Protein AF-A0A437MUD3-F1 (afdb_monomer_lite)

Organism: NCBI:txid1932778

Foldseek 3Di:
DVPVVVVVVVVVVVVVVVVVVPDPPPPPDDDPDDPDPPPPVPPPFQEAEDPLAFLVVQQQWFWWQDPPPRDTWIWGADPVQQKIWIADPPPGDIDMDHNPDDPPADDQADDQDDVNTGGLQWDDDPPGIDGDGDPVRLVSLLSQLSGPHYDHPPPPDDGSSNVYDVLSVDNVCSVVVNVSSVVSVVD

Secondary structure (DSSP, 8-state):
-HHHHHHHHHHHHHHHHHHGGG---------TT--S----------EEE-----GGGG-SEEEEE-TTTSSEEEEEEETTTTEEEEE-TTT--EEEEE---------SS--S-GGGPEESSEEEETTEEEE-SSHHHHHHHHHHHH-SEEE-SS--S--TTTTS-HHHH-GGGHHHHHHHHHHHHT-

Structure (mmCIF, N/CA/C/O backbone):
data_AF-A0A437MUD3-F1
#
_entry.id   AF-A0A437MUD3-F1
#
loop_
_atom_site.group_PDB
_atom_site.id
_atom_site.type_symbol
_atom_site.label_atom_id
_atom_site.label_alt_id
_atom_site.label_comp_id
_atom_site.label_asym_id
_atom_site.label_entity_id
_atom_site.label_seq_id
_atom_site.pdbx_PDB_ins_code
_atom_site.Cartn_x
_atom_site.Cartn_y
_atom_site.Cartn_z
_atom_site.occupancy
_atom_site.B_iso_or_equiv
_atom_site.auth_seq_id
_atom_site.auth_comp_id
_atom_site.auth_asym_id
_atom_site.auth_atom_id
_atom_site.pdbx_PDB_model_num
ATOM 1 N N . MET A 1 1 ? 0.332 -47.468 23.611 1.00 52.81 1 MET A N 1
ATOM 2 C CA . MET A 1 1 ? -0.940 -47.174 24.325 1.00 52.81 1 MET A CA 1
ATOM 3 C C . MET A 1 1 ? -0.956 -45.852 25.105 1.00 52.81 1 MET A C 1
ATOM 5 O O . MET A 1 1 ? -2.034 -45.296 25.247 1.00 52.81 1 MET A O 1
ATOM 9 N N . LYS A 1 2 ? 0.179 -45.312 25.580 1.00 48.28 2 LYS A N 1
ATOM 10 C CA . LYS A 1 2 ? 0.214 -44.080 26.404 1.00 48.28 2 LYS A CA 1
ATOM 11 C C . LYS A 1 2 ? 0.024 -42.760 25.627 1.00 48.28 2 LYS A C 1
ATOM 13 O O . LYS A 1 2 ? -0.403 -41.769 26.202 1.00 48.28 2 LYS A O 1
ATOM 18 N N . GLU A 1 3 ? 0.272 -42.753 24.320 1.00 49.50 3 GLU A N 1
ATOM 19 C CA . GLU A 1 3 ? 0.269 -41.532 23.495 1.00 49.50 3 GLU A CA 1
ATOM 20 C C . GLU A 1 3 ? -1.141 -41.037 23.117 1.00 49.50 3 GLU A C 1
ATOM 22 O O . GLU A 1 3 ? -1.401 -39.836 23.086 1.00 49.50 3 GLU A O 1
ATOM 27 N N . LYS A 1 4 ? -2.104 -41.955 22.941 1.00 52.72 4 LYS A N 1
ATOM 28 C CA . LYS A 1 4 ? -3.502 -41.603 22.625 1.00 52.72 4 LYS A CA 1
ATOM 29 C C . LYS A 1 4 ? -4.221 -40.908 23.794 1.00 52.72 4 LYS A C 1
ATOM 31 O O . LYS A 1 4 ? -5.065 -40.051 23.557 1.00 52.72 4 LYS A O 1
ATOM 36 N N . ALA A 1 5 ? -3.845 -41.214 25.039 1.00 56.81 5 ALA A N 1
ATOM 37 C CA . ALA A 1 5 ? -4.427 -40.595 26.233 1.00 56.81 5 ALA A CA 1
ATOM 38 C C . ALA A 1 5 ? -3.980 -39.129 26.426 1.00 56.81 5 ALA A C 1
ATOM 40 O O . ALA A 1 5 ? -4.774 -38.296 26.859 1.00 56.81 5 ALA A O 1
ATOM 41 N N . SER A 1 6 ? -2.739 -38.795 26.045 1.00 55.16 6 SER A N 1
ATOM 42 C CA . SER A 1 6 ? -2.190 -37.432 26.156 1.00 55.16 6 SER A CA 1
ATOM 43 C C . SER A 1 6 ? -2.873 -36.449 25.195 1.00 55.16 6 SER A C 1
ATOM 45 O O . SER A 1 6 ? -3.305 -35.368 25.600 1.00 55.16 6 SER A O 1
ATOM 47 N N . ASN A 1 7 ? -3.083 -36.864 23.940 1.00 59.00 7 ASN A N 1
ATOM 48 C CA . ASN A 1 7 ? -3.762 -36.036 22.938 1.00 59.00 7 ASN A CA 1
ATOM 49 C C . ASN A 1 7 ? -5.245 -35.804 23.262 1.00 59.00 7 ASN A C 1
ATOM 51 O O . ASN A 1 7 ? -5.780 -34.731 22.983 1.00 59.00 7 ASN A O 1
ATOM 55 N N . GLN A 1 8 ? -5.913 -36.772 23.894 1.00 65.06 8 GLN A N 1
ATOM 56 C CA . GLN A 1 8 ? -7.313 -36.622 24.295 1.00 65.06 8 GLN A CA 1
ATOM 57 C C . GLN A 1 8 ? -7.468 -35.648 25.475 1.00 65.06 8 GLN A C 1
ATOM 59 O O . GLN A 1 8 ? -8.381 -34.822 25.466 1.00 65.06 8 GLN A O 1
ATOM 64 N N . ALA A 1 9 ? -6.522 -35.653 26.420 1.00 60.41 9 ALA A N 1
ATOM 65 C CA . ALA A 1 9 ? -6.471 -34.683 27.514 1.00 60.41 9 ALA A CA 1
ATOM 66 C C . ALA A 1 9 ? -6.137 -33.255 27.031 1.00 60.41 9 ALA A C 1
ATOM 68 O O . ALA A 1 9 ? -6.692 -32.281 27.545 1.00 60.41 9 ALA A O 1
ATOM 69 N N . GLN A 1 10 ? -5.272 -33.106 26.019 1.00 58.94 10 GLN A N 1
ATOM 70 C CA . GLN A 1 10 ? -4.986 -31.805 25.396 1.00 58.94 10 GLN A CA 1
ATOM 71 C C . GLN A 1 10 ? -6.180 -31.271 24.592 1.00 58.94 10 GLN A C 1
ATOM 73 O O . GLN A 1 10 ? -6.508 -30.089 24.708 1.00 58.94 10 GLN A O 1
ATOM 78 N N . LYS A 1 11 ? -6.887 -32.135 23.851 1.00 66.00 11 LYS A N 1
ATOM 79 C CA . LYS A 1 11 ? -8.097 -31.753 23.107 1.00 66.00 11 LYS A CA 1
ATOM 80 C C . LYS A 1 11 ? -9.232 -31.310 24.038 1.00 66.00 11 LYS A C 1
ATOM 82 O O . LYS A 1 11 ? -9.839 -30.272 23.797 1.00 66.00 11 LYS A O 1
ATOM 87 N N . GLN A 1 12 ? -9.450 -32.025 25.145 1.00 64.94 12 GLN A N 1
ATOM 88 C CA . GLN A 1 12 ? -10.446 -31.649 26.158 1.00 64.94 12 GLN A CA 1
ATOM 89 C C . GLN A 1 12 ? -10.104 -30.323 26.860 1.00 64.94 12 GLN A C 1
ATOM 91 O O . GLN A 1 12 ? -11.002 -29.538 27.162 1.00 64.94 12 GLN A O 1
ATOM 96 N N . ARG A 1 13 ? -8.813 -30.020 27.066 1.00 57.16 13 ARG A N 1
ATOM 97 C CA . ARG A 1 13 ? -8.360 -28.720 27.597 1.00 57.16 13 ARG A CA 1
ATOM 98 C C . ARG A 1 13 ? -8.570 -27.562 26.614 1.00 57.16 13 ARG A C 1
ATOM 100 O O . ARG A 1 13 ? -8.968 -26.481 27.042 1.00 57.16 13 ARG A O 1
ATOM 107 N N . LEU A 1 14 ? -8.356 -27.786 25.316 1.00 55.12 14 LEU A N 1
ATOM 108 C CA . LEU A 1 14 ? -8.625 -26.799 24.260 1.00 55.12 14 LEU A CA 1
ATOM 109 C C . LEU A 1 14 ? -10.130 -26.541 24.068 1.00 55.12 14 LEU A C 1
ATOM 111 O O . LEU A 1 14 ? -10.539 -25.387 23.952 1.00 55.12 14 LEU A O 1
ATOM 115 N N . GLU A 1 15 ? -10.968 -27.580 24.117 1.00 58.00 15 GLU A N 1
ATOM 116 C CA . GLU A 1 15 ? -12.433 -27.437 24.043 1.00 58.00 15 GLU A CA 1
ATOM 117 C C . GLU A 1 15 ? -13.021 -26.742 25.284 1.00 58.00 15 GLU A C 1
ATOM 119 O O . GLU A 1 15 ? -13.948 -25.937 25.160 1.00 58.00 15 GLU A O 1
ATOM 124 N N . ALA A 1 16 ? -12.460 -26.981 26.475 1.00 54.84 16 ALA A N 1
ATOM 125 C CA . ALA A 1 16 ? -12.848 -26.267 27.692 1.00 54.84 16 ALA A CA 1
ATOM 126 C C . ALA A 1 16 ? -12.454 -24.778 27.650 1.00 54.84 16 ALA A C 1
ATOM 128 O O . ALA A 1 16 ? -13.234 -23.934 28.085 1.00 54.84 16 ALA A O 1
ATOM 129 N N . ALA A 1 17 ? -11.295 -24.436 27.073 1.00 47.34 17 ALA A N 1
ATOM 130 C CA . ALA A 1 17 ? -10.876 -23.045 26.882 1.00 47.34 17 ALA A CA 1
ATOM 131 C C . ALA A 1 17 ? -11.764 -22.295 25.870 1.00 47.34 17 ALA A C 1
ATOM 133 O O . ALA A 1 17 ? -12.030 -21.106 26.047 1.00 47.34 17 ALA A O 1
ATOM 134 N N . PHE A 1 18 ? -12.277 -22.988 24.848 1.00 43.69 18 PHE A N 1
ATOM 135 C CA . PHE A 1 18 ? -13.187 -22.395 23.864 1.00 43.69 18 PHE A CA 1
ATOM 136 C C . PHE A 1 18 ? -14.584 -22.118 24.451 1.00 43.69 18 PHE A C 1
ATOM 138 O O . PHE A 1 18 ? -15.171 -21.079 24.169 1.00 43.69 18 PHE A O 1
ATOM 145 N N . LYS A 1 19 ? -15.080 -22.973 25.360 1.00 47.12 19 LYS A N 1
ATOM 146 C CA . LYS A 1 19 ? -16.374 -22.771 26.048 1.00 47.12 19 LYS A CA 1
ATOM 147 C C . LYS A 1 19 ? -16.410 -21.580 27.013 1.00 47.12 19 LYS A C 1
ATOM 149 O O . LYS A 1 19 ? -17.492 -21.098 27.329 1.00 47.12 19 LYS A O 1
ATOM 154 N N . VAL A 1 20 ? -15.261 -21.076 27.464 1.00 43.88 20 VAL A N 1
ATOM 155 C CA . VAL A 1 20 ? -15.199 -19.872 28.317 1.00 43.88 20 VAL A CA 1
ATOM 156 C C . VAL A 1 20 ? -15.366 -18.581 27.494 1.00 43.88 20 VAL A C 1
ATOM 158 O O . VAL A 1 20 ? -15.727 -17.545 28.048 1.00 43.88 20 VAL A O 1
ATOM 161 N N . LEU A 1 21 ? -15.174 -18.628 26.169 1.00 42.22 21 LEU A N 1
ATOM 162 C CA . LEU A 1 21 ? -15.250 -17.451 25.293 1.00 42.22 21 LEU A CA 1
ATOM 163 C C . LEU A 1 21 ? -16.670 -17.082 24.832 1.00 42.22 21 LEU A C 1
ATOM 165 O O . LEU A 1 21 ? -16.845 -15.990 24.290 1.00 42.22 21 LEU A O 1
ATOM 169 N N . ASP A 1 22 ? -17.666 -17.925 25.113 1.00 40.53 22 ASP A N 1
ATOM 170 C CA . ASP A 1 22 ? -19.067 -17.724 24.719 1.00 40.53 22 ASP A CA 1
ATOM 171 C C . ASP A 1 22 ? -20.009 -17.639 25.931 1.00 40.53 22 ASP A C 1
ATOM 173 O O . ASP A 1 22 ? -21.148 -18.100 25.880 1.00 40.53 22 ASP A O 1
ATOM 177 N N . ASN A 1 23 ? -19.550 -17.055 27.043 1.00 37.53 23 ASN A N 1
ATOM 178 C CA . ASN A 1 23 ? -20.401 -16.832 28.211 1.00 37.53 23 ASN A CA 1
ATOM 179 C C . ASN A 1 23 ? -20.895 -15.372 28.235 1.00 37.53 23 ASN A C 1
ATOM 181 O O . ASN A 1 23 ? -20.132 -14.471 28.602 1.00 37.53 23 ASN A O 1
ATOM 185 N N . PRO A 1 24 ? -22.141 -15.084 27.817 1.00 38.34 24 PRO A N 1
ATOM 186 C CA . PRO A 1 24 ? -22.681 -13.741 27.901 1.00 38.34 24 PRO A CA 1
ATOM 187 C C . PRO A 1 24 ? -22.979 -13.429 29.369 1.00 38.34 24 PRO A C 1
ATOM 189 O O . PRO A 1 24 ? -23.929 -13.946 29.954 1.00 38.34 24 PRO A O 1
ATOM 192 N N . ILE A 1 25 ? -22.169 -12.559 29.977 1.00 37.09 25 ILE A N 1
ATOM 193 C CA . ILE A 1 25 ? -22.477 -11.963 31.281 1.00 37.09 25 ILE A CA 1
ATOM 194 C C . ILE A 1 25 ? -23.638 -10.983 31.063 1.00 37.09 25 ILE A C 1
ATOM 196 O O . ILE A 1 25 ? -23.453 -9.773 30.935 1.00 37.09 25 ILE A O 1
ATOM 200 N N . PHE A 1 26 ? -24.857 -11.513 30.980 1.00 39.03 26 PHE A N 1
ATOM 201 C CA . PHE A 1 26 ? -26.074 -10.735 31.155 1.00 39.03 26 PHE A CA 1
ATOM 202 C C . PHE A 1 26 ? -26.201 -10.405 32.641 1.00 39.03 26 PHE A C 1
ATOM 204 O O . PHE A 1 26 ? -26.774 -11.157 33.421 1.00 39.03 26 PHE A O 1
ATOM 211 N N . SER A 1 27 ? -25.658 -9.259 33.044 1.00 38.41 27 SER A N 1
ATOM 212 C CA . SER A 1 27 ? -26.123 -8.583 34.252 1.00 38.41 27 SER A CA 1
ATOM 213 C C . SER A 1 27 ? -27.208 -7.603 33.829 1.00 38.41 27 SER A C 1
ATOM 215 O O . SER A 1 27 ? -26.938 -6.464 33.445 1.00 38.41 27 SER A O 1
ATOM 217 N N . THR A 1 28 ? -28.457 -8.063 33.835 1.00 40.97 28 THR A N 1
ATOM 218 C CA . THR A 1 28 ? -29.623 -7.194 33.682 1.00 40.97 28 THR A CA 1
ATOM 219 C C . THR A 1 28 ? -29.817 -6.407 34.975 1.00 40.97 28 THR A C 1
ATOM 221 O O . THR A 1 28 ? -30.602 -6.795 35.839 1.00 40.97 28 THR A O 1
ATOM 224 N N . LYS A 1 29 ? -29.102 -5.291 35.138 1.00 43.44 29 LYS A N 1
ATOM 225 C CA . LYS A 1 29 ? -29.527 -4.251 36.081 1.00 43.44 29 LYS A CA 1
ATOM 226 C C . LYS A 1 29 ? -30.278 -3.180 35.305 1.00 43.44 29 LYS A C 1
ATOM 228 O O . LYS A 1 29 ? -29.683 -2.376 34.593 1.00 43.44 29 LYS A O 1
ATOM 233 N N . ALA A 1 30 ? -31.601 -3.207 35.434 1.00 38.94 30 ALA A N 1
ATOM 234 C CA . ALA A 1 30 ? -32.473 -2.134 34.991 1.00 38.94 30 ALA A CA 1
ATOM 235 C C . ALA A 1 30 ? -32.114 -0.856 35.767 1.00 38.94 30 ALA A C 1
ATOM 237 O O . ALA A 1 30 ? -32.284 -0.790 36.983 1.00 38.94 30 ALA A O 1
ATOM 238 N N . CYS A 1 31 ? -31.584 0.149 35.071 1.00 35.81 31 CYS A N 1
ATOM 239 C CA . CYS A 1 31 ? -31.458 1.498 35.609 1.00 35.81 31 CYS A CA 1
ATOM 240 C C . CYS A 1 31 ? -32.825 2.179 35.479 1.00 35.81 31 CYS A C 1
ATOM 242 O O . CYS A 1 31 ? -33.331 2.360 34.372 1.00 35.81 31 CYS A O 1
ATOM 244 N N . SER A 1 32 ? -33.432 2.534 36.607 1.00 46.97 32 SER A N 1
ATOM 245 C CA . SER A 1 32 ? -34.809 3.027 36.720 1.00 46.97 32 SER A CA 1
ATOM 246 C C . SER A 1 32 ? -35.038 4.461 36.214 1.00 46.97 32 SER A C 1
ATOM 248 O O . SER A 1 32 ? -36.115 5.000 36.442 1.00 46.97 32 SER A O 1
ATOM 250 N N . TYR A 1 33 ? -34.076 5.094 35.525 1.00 45.16 33 TYR A N 1
ATOM 251 C CA . TYR A 1 33 ? -34.125 6.548 35.295 1.00 45.16 33 TYR A CA 1
ATOM 252 C C . TYR A 1 33 ? -33.704 7.087 33.917 1.00 45.16 33 TYR A C 1
ATOM 254 O O . TYR A 1 33 ? -33.543 8.297 33.777 1.00 45.16 33 TYR A O 1
ATOM 262 N N . CYS A 1 34 ? -33.571 6.275 32.861 1.00 35.78 34 CYS A N 1
ATOM 263 C CA . CYS A 1 34 ? -33.263 6.832 31.534 1.00 35.78 34 CYS A CA 1
ATOM 264 C C . CYS A 1 34 ? -34.116 6.215 30.421 1.00 35.78 34 CYS A C 1
ATOM 266 O O . CYS A 1 34 ? -33.860 5.119 29.936 1.00 35.78 34 CYS A O 1
ATOM 268 N N . ARG A 1 35 ? -35.151 6.954 30.010 1.00 44.50 35 ARG A N 1
ATOM 269 C CA . ARG A 1 35 ? -36.126 6.595 28.969 1.00 44.50 35 ARG A CA 1
ATOM 270 C C . ARG A 1 35 ? -35.639 6.910 27.545 1.00 44.50 35 ARG A C 1
ATOM 272 O O . ARG A 1 35 ? -36.454 7.138 26.658 1.00 44.50 35 ARG A O 1
ATOM 279 N N . LEU A 1 36 ? -34.327 6.912 27.309 1.00 40.94 36 LEU A N 1
ATOM 280 C CA . LEU A 1 36 ? -33.768 6.883 25.960 1.00 40.94 36 LEU A CA 1
ATOM 281 C C . LEU A 1 36 ? -33.101 5.533 25.743 1.00 40.94 36 LEU A C 1
ATOM 283 O O . LEU A 1 36 ? -32.099 5.205 26.374 1.00 40.94 36 LEU A O 1
ATOM 287 N N . PHE A 1 37 ? -33.677 4.763 24.825 1.00 38.56 37 PHE A N 1
ATOM 288 C CA . PHE A 1 37 ? -33.057 3.593 24.227 1.00 38.56 37 PHE A CA 1
ATOM 289 C C . PHE A 1 37 ? -31.714 3.990 23.603 1.00 38.56 37 PHE A C 1
ATOM 291 O O . PHE A 1 37 ? -31.624 4.333 22.426 1.00 38.56 37 PHE A O 1
ATOM 298 N N . CYS A 1 38 ? -30.644 3.929 24.388 1.00 33.62 38 CYS A N 1
ATOM 299 C CA . CYS A 1 38 ? -29.294 3.899 23.859 1.00 33.62 38 CYS A CA 1
ATOM 300 C C . CYS A 1 38 ? -29.036 2.468 23.380 1.00 33.62 38 CYS A C 1
ATOM 302 O O . CYS A 1 38 ? -28.316 1.702 24.014 1.00 33.62 38 CYS A O 1
ATOM 304 N N . PHE A 1 39 ? -29.638 2.089 22.249 1.00 40.72 39 PHE A N 1
ATOM 305 C CA . PHE A 1 39 ? -29.137 0.970 21.454 1.00 40.72 39 PHE A CA 1
ATOM 306 C C . PHE A 1 39 ? -27.842 1.420 20.770 1.00 40.72 39 PHE A C 1
ATOM 308 O O . PHE A 1 39 ? -27.741 1.494 19.549 1.00 40.72 39 PHE A O 1
ATOM 315 N N . THR A 1 40 ? -26.812 1.730 21.558 1.00 45.31 40 THR A N 1
ATOM 316 C CA . THR A 1 40 ? -25.462 1.539 21.052 1.00 45.31 40 THR A CA 1
ATOM 317 C C . THR A 1 40 ? -25.261 0.036 21.049 1.00 45.31 40 THR A C 1
ATOM 319 O O . THR A 1 40 ? -24.927 -0.579 22.057 1.00 45.31 40 THR A O 1
ATOM 322 N N . THR A 1 41 ? -25.535 -0.587 19.903 1.00 47.19 41 THR A N 1
ATOM 323 C CA . THR A 1 41 ? -24.986 -1.901 19.586 1.00 47.19 41 THR A CA 1
ATOM 324 C C . THR A 1 41 ? -23.499 -1.831 19.901 1.00 47.19 41 THR A C 1
ATOM 326 O O . THR A 1 41 ? -22.736 -1.225 19.145 1.00 47.19 41 THR A O 1
ATOM 329 N N . MET A 1 42 ? -23.079 -2.399 21.034 1.00 46.50 42 MET A N 1
ATOM 330 C CA . MET A 1 42 ? -21.674 -2.653 21.317 1.00 46.50 42 MET A CA 1
ATOM 331 C C . MET A 1 42 ? -21.244 -3.769 20.370 1.00 46.50 42 MET A C 1
ATOM 333 O O . MET A 1 42 ? -21.101 -4.929 20.749 1.00 46.50 42 MET A O 1
ATOM 337 N N . SER A 1 43 ? -21.103 -3.413 19.091 1.00 53.84 43 SER A N 1
ATOM 338 C CA . SER A 1 43 ? -20.432 -4.220 18.089 1.00 53.84 43 SER A CA 1
ATOM 339 C C . SER A 1 43 ? -19.127 -4.672 18.719 1.00 53.84 43 SER A C 1
ATOM 341 O O . SER A 1 43 ? -18.332 -3.815 19.115 1.00 53.84 43 SER A O 1
ATOM 343 N N . ARG A 1 44 ? -18.941 -5.990 18.856 1.00 59.44 44 ARG A N 1
ATOM 344 C CA . ARG A 1 44 ? -17.724 -6.620 19.376 1.00 59.44 44 ARG A CA 1
ATOM 345 C C . ARG A 1 44 ? -16.522 -5.850 18.835 1.00 59.44 44 ARG A C 1
ATOM 347 O O . ARG A 1 44 ? -16.253 -5.917 17.635 1.00 59.44 44 ARG A O 1
ATOM 354 N N . LEU A 1 45 ? -15.885 -5.036 19.686 1.00 64.12 45 LEU A N 1
ATOM 355 C CA . LEU A 1 45 ? -14.831 -4.129 19.242 1.00 64.12 45 LEU A CA 1
ATOM 356 C C . LEU A 1 45 ? -13.752 -4.999 18.613 1.00 64.12 45 LEU A C 1
ATOM 358 O O . LEU A 1 45 ? -13.152 -5.839 19.284 1.00 64.12 45 LEU A O 1
ATOM 362 N N . LYS A 1 46 ? -13.556 -4.846 17.301 1.00 80.88 46 LYS A N 1
ATOM 363 C CA . LYS A 1 46 ? -12.502 -5.571 16.602 1.00 80.88 46 LYS A CA 1
ATOM 364 C C . LYS A 1 46 ? -11.185 -5.130 17.231 1.00 80.88 46 LYS A C 1
ATOM 366 O O . LYS A 1 46 ? -10.911 -3.928 17.302 1.00 80.88 46 LYS A O 1
ATOM 371 N N . ARG A 1 47 ? -10.432 -6.096 17.753 1.00 85.94 47 ARG A N 1
ATOM 372 C CA . ARG A 1 47 ? -9.103 -5.874 18.321 1.00 85.94 47 ARG A CA 1
ATOM 373 C C . ARG A 1 47 ? -8.080 -5.923 17.196 1.00 85.94 47 ARG A C 1
ATOM 375 O O . ARG A 1 47 ? -8.172 -6.778 16.317 1.00 85.94 47 ARG A O 1
ATOM 382 N N . PHE A 1 48 ? -7.134 -4.999 17.228 1.00 89.00 48 PHE A N 1
ATOM 383 C CA . PHE A 1 48 ? -5.968 -4.998 16.358 1.00 89.00 48 PHE A CA 1
ATOM 384 C C . PHE A 1 48 ? -4.724 -5.144 17.221 1.00 89.00 48 PHE A C 1
ATOM 386 O O . PHE A 1 48 ? -4.528 -4.351 18.140 1.00 89.00 48 PHE A O 1
ATOM 393 N N . ILE A 1 49 ? -3.913 -6.147 16.904 1.00 86.75 49 ILE A N 1
ATOM 394 C CA . ILE A 1 49 ? -2.604 -6.365 17.510 1.00 86.75 49 ILE A CA 1
ATOM 395 C C . ILE A 1 49 ? -1.579 -5.844 16.510 1.00 86.75 49 ILE A C 1
ATOM 397 O O . ILE A 1 49 ? -1.593 -6.260 15.351 1.00 86.75 49 ILE A O 1
ATOM 401 N N . ASP A 1 50 ? -0.731 -4.915 16.941 1.00 86.38 50 ASP A N 1
ATOM 402 C CA . ASP A 1 50 ? 0.335 -4.391 16.097 1.00 86.38 50 ASP A CA 1
ATOM 403 C C . ASP A 1 50 ? 1.391 -5.475 15.847 1.00 86.38 50 ASP A C 1
ATOM 405 O O . ASP A 1 50 ? 2.025 -5.986 16.769 1.00 86.38 50 ASP A O 1
ATOM 409 N N . GLU A 1 51 ? 1.577 -5.816 14.573 1.00 86.62 51 GLU A N 1
ATOM 410 C CA . GLU A 1 51 ? 2.570 -6.788 14.108 1.00 86.62 51 GLU A CA 1
ATOM 411 C C . GLU A 1 51 ? 3.968 -6.155 13.964 1.00 86.62 51 GLU A C 1
ATOM 413 O O . GLU A 1 51 ? 4.875 -6.778 13.420 1.00 86.62 51 GLU A O 1
ATOM 418 N N . GLN A 1 52 ? 4.143 -4.901 14.403 1.00 85.62 52 GLN A N 1
ATOM 419 C CA . GLN A 1 52 ? 5.385 -4.123 14.314 1.00 85.62 52 GLN A CA 1
ATOM 420 C C . GLN A 1 52 ? 5.893 -3.905 12.884 1.00 85.62 52 GLN A C 1
ATOM 422 O O . GLN A 1 52 ? 7.069 -3.623 12.639 1.00 85.62 52 GLN A O 1
ATOM 427 N N . LYS A 1 53 ? 4.983 -3.985 11.912 1.00 88.00 53 LYS A N 1
ATOM 428 C CA . LYS A 1 53 ? 5.312 -3.790 10.503 1.00 88.00 53 LYS A CA 1
ATOM 429 C C . LYS A 1 53 ? 5.681 -2.335 10.227 1.00 88.00 53 LYS A C 1
ATOM 431 O O . LYS A 1 53 ? 5.009 -1.391 10.650 1.00 88.00 53 LYS A O 1
ATOM 436 N N . THR A 1 54 ? 6.742 -2.159 9.451 1.00 87.44 54 THR A N 1
ATOM 437 C CA . THR A 1 54 ? 7.149 -0.878 8.857 1.00 87.44 54 THR A CA 1
ATOM 438 C C . THR A 1 54 ? 6.674 -0.791 7.405 1.00 87.44 54 THR A C 1
ATOM 440 O O . THR A 1 54 ? 6.271 -1.794 6.819 1.00 87.44 54 THR A O 1
ATOM 443 N N . ILE A 1 55 ? 6.754 0.392 6.784 1.00 85.69 55 ILE A N 1
ATOM 444 C CA . ILE A 1 55 ? 6.396 0.553 5.362 1.00 85.69 55 ILE A CA 1
ATOM 445 C C . ILE A 1 55 ? 7.215 -0.369 4.444 1.00 85.69 55 ILE A C 1
ATOM 447 O O . ILE A 1 55 ? 6.693 -0.870 3.452 1.00 85.69 55 ILE A O 1
ATOM 451 N N . SER A 1 56 ? 8.468 -0.653 4.817 1.00 84.75 56 SER A N 1
ATOM 452 C CA . SER A 1 56 ? 9.380 -1.512 4.060 1.00 84.75 56 SER A CA 1
ATOM 453 C C . SER A 1 56 ? 8.857 -2.937 3.895 1.00 84.75 56 SER A C 1
ATOM 455 O O . SER A 1 56 ? 9.109 -3.545 2.863 1.00 84.75 56 SER A O 1
ATOM 457 N N . HIS A 1 57 ? 8.063 -3.445 4.845 1.00 88.31 57 HIS A N 1
ATOM 458 C CA . HIS A 1 57 ? 7.469 -4.786 4.758 1.00 88.31 57 HIS A CA 1
ATOM 459 C C . HIS A 1 57 ? 6.485 -4.929 3.591 1.00 88.31 57 HIS A C 1
ATOM 461 O O . HIS A 1 57 ? 6.184 -6.039 3.169 1.00 88.31 57 HIS A O 1
ATOM 467 N N . PHE A 1 58 ? 5.981 -3.811 3.067 1.00 89.31 58 PHE A N 1
ATOM 468 C CA . PHE A 1 58 ? 5.048 -3.782 1.948 1.00 89.31 58 PHE A CA 1
ATOM 469 C C . PHE A 1 58 ? 5.699 -3.281 0.653 1.00 89.31 58 PHE A C 1
ATOM 471 O O . PHE A 1 58 ? 4.991 -3.062 -0.325 1.00 89.31 58 PHE A O 1
ATOM 478 N N . ARG A 1 59 ? 7.022 -3.050 0.634 1.00 86.62 59 ARG A N 1
ATOM 479 C CA . ARG A 1 59 ? 7.698 -2.400 -0.502 1.00 86.62 59 ARG A CA 1
ATOM 480 C C . ARG A 1 59 ? 7.954 -3.331 -1.684 1.00 86.62 59 ARG A C 1
ATOM 482 O O . ARG A 1 59 ? 8.132 -2.835 -2.785 1.00 86.62 59 ARG A O 1
ATOM 489 N N . ASN A 1 60 ? 7.991 -4.644 -1.456 1.00 84.88 60 ASN A N 1
ATOM 490 C CA . ASN A 1 60 ? 8.459 -5.625 -2.444 1.00 84.88 60 ASN A CA 1
ATOM 491 C C . ASN A 1 60 ? 7.644 -5.594 -3.740 1.00 84.88 60 ASN A C 1
ATOM 493 O O . ASN A 1 60 ? 8.190 -5.770 -4.827 1.00 84.88 60 ASN A O 1
ATOM 497 N N . GLU A 1 61 ? 6.345 -5.329 -3.612 1.00 90.94 61 GLU A N 1
ATOM 498 C CA . GLU A 1 61 ? 5.438 -5.158 -4.734 1.00 90.94 61 GLU A CA 1
ATOM 499 C C . GLU A 1 61 ? 4.637 -3.868 -4.564 1.00 90.94 61 GLU A C 1
ATOM 501 O O . GLU A 1 61 ? 3.970 -3.678 -3.545 1.00 90.94 61 GLU A O 1
ATOM 506 N N . ILE A 1 62 ? 4.686 -2.988 -5.566 1.00 93.06 62 ILE A N 1
ATOM 507 C CA . ILE A 1 62 ? 3.963 -1.712 -5.555 1.00 93.06 62 ILE A CA 1
ATOM 508 C C . ILE A 1 62 ? 3.081 -1.606 -6.789 1.00 93.06 62 ILE A C 1
ATOM 510 O O . ILE A 1 62 ? 3.540 -1.757 -7.920 1.00 93.06 62 ILE A O 1
ATOM 514 N N . TRP A 1 63 ? 1.804 -1.310 -6.573 1.00 94.88 63 TRP A N 1
ATOM 515 C CA . TRP A 1 63 ? 0.821 -1.129 -7.631 1.00 94.88 63 TRP A CA 1
ATOM 516 C C . TRP A 1 63 ? 0.729 0.342 -8.018 1.00 94.88 63 TRP A C 1
ATOM 518 O O . TRP A 1 63 ? 0.422 1.216 -7.199 1.00 94.88 63 TRP A O 1
ATOM 528 N N . VAL A 1 64 ? 0.943 0.615 -9.298 1.00 94.50 64 VAL A N 1
ATOM 529 C CA . VAL A 1 64 ? 0.949 1.964 -9.865 1.00 94.50 64 VAL A CA 1
ATOM 530 C C . VAL A 1 64 ? 0.039 2.054 -11.084 1.00 94.50 64 VAL A C 1
ATOM 532 O O . VAL A 1 64 ? -0.341 1.045 -11.676 1.00 94.50 64 VAL A O 1
ATOM 535 N N . LYS A 1 65 ? -0.332 3.275 -11.464 1.00 94.38 65 LYS A N 1
ATOM 536 C CA . LYS A 1 65 ? -0.961 3.556 -12.755 1.00 94.38 65 LYS A CA 1
ATOM 537 C C . LYS A 1 65 ? 0.122 3.662 -13.818 1.00 94.38 65 LYS A C 1
ATOM 539 O O . LYS A 1 65 ? 1.040 4.466 -13.670 1.00 94.38 65 LYS A O 1
ATOM 544 N N . CYS A 1 66 ? 0.001 2.873 -14.879 1.00 94.62 66 CYS A N 1
ATOM 545 C CA . CYS A 1 66 ? 0.901 2.942 -16.022 1.00 94.62 66 CYS A CA 1
ATOM 546 C C . CYS A 1 66 ? 0.806 4.316 -16.702 1.00 94.62 66 CYS A C 1
ATOM 548 O O . CYS A 1 66 ? -0.296 4.767 -17.014 1.00 94.62 66 CYS A O 1
ATOM 550 N N . ILE A 1 67 ? 1.948 4.944 -16.994 1.00 93.19 67 ILE A N 1
ATOM 551 C CA . ILE A 1 67 ? 1.995 6.226 -17.718 1.00 93.19 67 ILE A CA 1
ATOM 552 C C . ILE A 1 67 ? 1.504 6.120 -19.170 1.00 93.19 67 ILE A C 1
ATOM 554 O O . ILE A 1 67 ? 1.035 7.108 -19.719 1.00 93.19 67 ILE A O 1
ATOM 558 N N . HIS A 1 68 ? 1.578 4.933 -19.783 1.00 93.12 68 HIS A N 1
ATOM 559 C CA . HIS A 1 68 ? 1.219 4.737 -21.191 1.00 93.12 68 HIS A CA 1
ATOM 560 C C . HIS A 1 68 ? -0.264 4.428 -21.406 1.00 93.12 68 HIS A C 1
ATOM 562 O O . HIS A 1 68 ? -0.852 4.912 -22.363 1.00 93.12 68 HIS A O 1
ATOM 568 N N . CYS A 1 69 ? -0.871 3.605 -20.545 1.00 94.69 69 CYS A N 1
ATOM 569 C CA . CYS A 1 69 ? -2.253 3.147 -20.740 1.00 94.69 69 CYS A CA 1
ATOM 570 C C . CYS A 1 69 ? -3.191 3.438 -19.563 1.00 94.69 69 CYS A C 1
ATOM 572 O O . CYS A 1 69 ? -4.371 3.113 -19.631 1.00 94.69 69 CYS A O 1
ATOM 574 N N . GLY A 1 70 ? -2.687 3.984 -18.455 1.00 92.75 70 GLY A N 1
ATOM 575 C CA . GLY A 1 70 ? -3.481 4.264 -17.257 1.00 92.75 70 GLY A CA 1
ATOM 576 C C . GLY A 1 70 ? -3.905 3.034 -16.444 1.00 92.75 70 GLY A C 1
ATOM 577 O O . GLY A 1 70 ? -4.326 3.206 -15.301 1.00 92.75 70 GLY A O 1
ATOM 578 N N . ASN A 1 71 ? -3.761 1.815 -16.979 1.00 95.25 71 ASN A N 1
ATOM 579 C CA . ASN A 1 71 ? -4.082 0.563 -16.288 1.00 95.25 71 ASN A CA 1
ATOM 580 C C . ASN A 1 71 ? -3.080 0.231 -15.174 1.00 95.25 71 ASN A C 1
ATOM 582 O O . ASN A 1 71 ? -2.020 0.852 -15.042 1.00 95.25 71 ASN A O 1
ATOM 586 N N . LYS A 1 72 ? -3.420 -0.777 -14.364 1.00 95.38 72 LYS A N 1
ATOM 587 C CA . LYS A 1 72 ? -2.576 -1.247 -13.265 1.00 95.38 72 LYS A CA 1
ATOM 588 C C . LYS A 1 72 ? -1.254 -1.798 -13.805 1.00 95.38 72 LYS A C 1
ATOM 590 O O . LYS A 1 72 ? -1.230 -2.700 -14.639 1.00 95.38 72 LYS A O 1
ATOM 595 N N . ALA A 1 73 ? -0.157 -1.266 -13.291 1.00 95.56 73 ALA A N 1
ATOM 596 C CA . ALA A 1 73 ? 1.188 -1.784 -13.470 1.00 95.56 73 ALA A CA 1
ATOM 597 C C . ALA A 1 73 ? 1.784 -2.138 -12.107 1.00 95.56 73 ALA A C 1
ATOM 599 O O . ALA A 1 73 ? 1.359 -1.626 -11.067 1.00 95.56 73 ALA A O 1
ATOM 600 N N . ILE A 1 74 ? 2.760 -3.037 -12.123 1.00 95.50 74 ILE A N 1
ATOM 601 C CA . ILE A 1 74 ? 3.402 -3.556 -10.921 1.00 95.50 74 ILE A CA 1
ATOM 602 C C . ILE A 1 74 ? 4.878 -3.189 -10.971 1.00 95.50 74 ILE A C 1
ATOM 604 O O . ILE A 1 74 ? 5.540 -3.409 -11.984 1.00 95.50 74 ILE A O 1
ATOM 608 N N . ILE A 1 75 ? 5.383 -2.643 -9.872 1.00 93.94 75 ILE A N 1
ATOM 609 C CA . ILE A 1 75 ? 6.805 -2.416 -9.646 1.00 93.94 75 ILE A CA 1
ATOM 610 C C . ILE A 1 75 ? 7.299 -3.473 -8.669 1.00 93.94 75 ILE A C 1
ATOM 612 O O . ILE A 1 75 ? 6.719 -3.636 -7.593 1.00 93.94 75 ILE A O 1
ATOM 616 N N . ARG A 1 76 ? 8.370 -4.168 -9.047 1.00 93.88 76 ARG A N 1
ATOM 617 C CA . ARG A 1 76 ? 9.074 -5.132 -8.199 1.00 93.88 76 ARG A CA 1
ATOM 618 C C . ARG A 1 76 ? 10.480 -4.644 -7.913 1.00 93.88 76 ARG A C 1
ATOM 620 O O . ARG A 1 76 ? 11.123 -4.077 -8.795 1.00 93.88 76 ARG A O 1
ATOM 627 N N . PHE A 1 77 ? 10.934 -4.880 -6.691 1.00 90.06 77 PHE A N 1
ATOM 628 C CA . PHE A 1 77 ? 12.283 -4.550 -6.248 1.00 90.06 77 PHE A CA 1
ATOM 629 C C . PHE A 1 77 ? 13.131 -5.816 -6.234 1.00 90.06 77 PHE A C 1
ATOM 631 O O . PHE A 1 77 ? 12.659 -6.880 -5.835 1.00 90.06 77 PHE A O 1
ATOM 638 N N . ASN A 1 78 ? 14.367 -5.685 -6.691 1.00 89.56 78 ASN A N 1
ATOM 639 C CA . ASN A 1 78 ? 15.398 -6.698 -6.595 1.00 89.56 78 ASN A CA 1
ATOM 640 C C . ASN A 1 78 ? 16.481 -6.148 -5.662 1.00 89.56 78 ASN A C 1
ATOM 642 O O . ASN A 1 78 ? 17.238 -5.254 -6.044 1.00 89.56 78 ASN A O 1
ATOM 646 N N . ASP A 1 79 ? 16.510 -6.652 -4.429 1.00 84.56 79 ASP A N 1
ATOM 647 C CA . ASP A 1 79 ? 17.447 -6.185 -3.406 1.00 84.56 79 ASP A CA 1
ATOM 648 C C . ASP A 1 79 ? 18.894 -6.620 -3.704 1.00 84.56 79 ASP A C 1
ATOM 650 O O . ASP A 1 79 ? 19.819 -5.872 -3.383 1.00 84.56 79 ASP A O 1
ATOM 654 N N . ASP A 1 80 ? 19.096 -7.759 -4.383 1.00 87.06 80 ASP A N 1
ATOM 655 C CA . ASP A 1 80 ? 20.425 -8.291 -4.720 1.00 87.06 80 ASP A CA 1
ATOM 656 C C . ASP A 1 80 ? 21.154 -7.369 -5.702 1.00 87.06 80 ASP A C 1
ATOM 658 O O . ASP A 1 80 ? 22.290 -6.951 -5.473 1.00 87.06 80 ASP A O 1
ATOM 662 N N . ASN A 1 81 ? 20.460 -6.987 -6.776 1.00 87.75 81 ASN A N 1
ATOM 663 C CA . ASN A 1 81 ? 21.000 -6.096 -7.803 1.00 87.75 81 ASN A CA 1
ATOM 664 C C . ASN A 1 81 ? 20.744 -4.614 -7.498 1.00 87.75 81 ASN A C 1
ATOM 666 O O . ASN A 1 81 ? 21.170 -3.750 -8.262 1.00 87.75 81 ASN A O 1
ATOM 670 N N . LYS A 1 82 ? 20.032 -4.308 -6.402 1.00 88.62 82 LYS A N 1
ATOM 671 C CA . LYS A 1 82 ? 19.534 -2.963 -6.069 1.00 88.62 82 LYS A CA 1
ATOM 672 C C . LYS A 1 82 ? 18.833 -2.308 -7.261 1.00 88.62 82 LYS A C 1
ATOM 674 O O . LYS A 1 82 ? 19.040 -1.127 -7.534 1.00 88.62 82 LYS A O 1
ATOM 679 N N . THR A 1 83 ? 18.013 -3.069 -7.981 1.00 91.31 83 THR A N 1
ATOM 680 C CA . THR A 1 83 ? 17.213 -2.572 -9.107 1.00 91.31 83 THR A CA 1
ATOM 681 C C . THR A 1 83 ? 15.729 -2.621 -8.784 1.00 91.31 83 THR A C 1
ATOM 683 O O . THR A 1 83 ? 15.264 -3.297 -7.864 1.00 91.31 83 THR A O 1
ATOM 686 N N . ARG A 1 84 ? 14.949 -1.876 -9.557 1.00 91.69 84 ARG A N 1
ATOM 687 C CA . ARG A 1 84 ? 13.493 -1.936 -9.565 1.00 91.69 84 ARG A CA 1
ATOM 688 C C . ARG A 1 84 ? 13.020 -2.057 -11.002 1.00 91.69 84 ARG A C 1
ATOM 690 O O . ARG A 1 84 ? 13.542 -1.387 -11.890 1.00 91.69 84 ARG A O 1
ATOM 697 N N . ARG A 1 85 ? 12.006 -2.884 -11.228 1.00 94.06 85 ARG A N 1
ATOM 698 C CA . ARG A 1 85 ? 11.424 -3.118 -12.550 1.00 94.06 85 ARG A CA 1
ATOM 699 C C . ARG A 1 85 ? 9.936 -2.827 -12.520 1.00 94.06 85 ARG A C 1
ATOM 701 O O . ARG A 1 85 ? 9.222 -3.377 -11.683 1.00 94.06 85 ARG A O 1
ATOM 708 N N . ILE A 1 86 ? 9.468 -1.996 -13.444 1.00 94.88 86 ILE A N 1
ATOM 709 C CA . ILE A 1 86 ? 8.043 -1.801 -13.712 1.00 94.88 86 ILE A CA 1
ATOM 710 C C . ILE A 1 86 ? 7.589 -2.749 -14.821 1.00 94.88 86 ILE A C 1
ATOM 712 O O . ILE A 1 86 ? 8.312 -3.008 -15.782 1.00 94.88 86 ILE A O 1
ATOM 716 N N . THR A 1 87 ? 6.385 -3.298 -14.689 1.00 96.69 87 THR A N 1
ATOM 717 C CA . THR A 1 87 ? 5.762 -4.152 -15.703 1.00 96.69 87 THR A CA 1
ATOM 718 C C . THR A 1 87 ? 4.265 -3.873 -15.766 1.00 96.69 87 THR A C 1
ATOM 720 O O . THR A 1 87 ? 3.554 -3.974 -14.763 1.00 96.69 87 THR A O 1
ATOM 723 N N . CYS A 1 88 ? 3.774 -3.528 -16.953 1.00 96.75 88 CYS A N 1
ATOM 724 C CA . CYS A 1 88 ? 2.357 -3.385 -17.254 1.00 96.75 88 CYS A CA 1
ATOM 725 C C . CYS A 1 88 ? 1.910 -4.524 -18.169 1.00 96.75 88 CYS A C 1
ATOM 727 O O . CYS A 1 88 ? 2.345 -4.621 -19.314 1.00 96.75 88 CYS A O 1
ATOM 729 N N . THR A 1 89 ? 1.000 -5.364 -17.684 1.00 95.00 89 THR A N 1
ATOM 730 C CA . THR A 1 89 ? 0.456 -6.485 -18.463 1.00 95.00 89 THR A CA 1
ATOM 731 C C . THR A 1 89 ? -0.561 -6.048 -19.516 1.00 95.00 89 THR A C 1
ATOM 733 O O . THR A 1 89 ? -0.838 -6.810 -20.432 1.00 95.00 89 THR A O 1
ATOM 736 N N . SER A 1 90 ? -1.110 -4.832 -19.416 1.00 95.44 90 SER A N 1
ATOM 737 C CA . SER A 1 90 ? -2.131 -4.336 -20.347 1.00 95.44 90 SER A CA 1
ATOM 738 C C . SER A 1 90 ? -1.556 -3.803 -21.659 1.00 95.44 90 SER A C 1
ATOM 740 O O . SER A 1 90 ? -2.149 -4.024 -22.705 1.00 95.44 90 SER A O 1
ATOM 742 N N . CYS A 1 91 ? -0.428 -3.085 -21.616 1.00 95.56 91 CYS A N 1
ATOM 743 C CA . CYS A 1 91 ? 0.203 -2.512 -22.814 1.00 95.56 91 CYS A CA 1
ATOM 744 C C . CYS A 1 91 ? 1.614 -3.049 -23.094 1.00 95.56 91 CYS A C 1
ATOM 746 O O . CYS A 1 91 ? 2.248 -2.613 -24.048 1.00 95.56 91 CYS A O 1
ATOM 748 N N . GLY A 1 92 ? 2.134 -3.949 -22.254 1.00 94.56 92 GLY A N 1
ATOM 749 C CA . GLY A 1 92 ? 3.478 -4.517 -22.401 1.00 94.56 92 GLY A CA 1
ATOM 750 C C . GLY A 1 92 ? 4.620 -3.603 -21.945 1.00 94.56 92 GLY A C 1
ATOM 751 O O . GLY A 1 92 ? 5.782 -4.003 -22.025 1.00 94.56 92 GLY A O 1
ATOM 752 N N . PHE A 1 93 ? 4.324 -2.398 -21.439 1.00 95.19 93 PHE A N 1
ATOM 753 C CA . PHE A 1 93 ? 5.354 -1.487 -20.941 1.00 95.19 93 PHE A CA 1
ATOM 754 C C . PHE A 1 93 ? 6.174 -2.138 -19.826 1.00 95.19 93 PHE A C 1
ATOM 756 O O . PHE A 1 93 ? 5.626 -2.605 -18.822 1.00 95.19 93 PHE A O 1
ATOM 763 N N . ASN A 1 94 ? 7.490 -2.144 -19.999 1.00 95.56 94 ASN A N 1
ATOM 764 C CA . ASN A 1 94 ? 8.437 -2.666 -19.035 1.00 95.56 94 ASN A CA 1
ATOM 765 C C . ASN A 1 94 ? 9.712 -1.820 -19.056 1.00 95.56 94 ASN A C 1
ATOM 767 O O . ASN A 1 94 ? 10.145 -1.375 -20.115 1.00 95.56 94 ASN A O 1
ATOM 771 N N . GLN A 1 95 ? 10.275 -1.572 -17.879 1.00 93.75 95 GLN A N 1
ATOM 772 C CA . GLN A 1 95 ? 11.506 -0.804 -17.714 1.00 93.75 95 GLN A CA 1
ATOM 773 C C . GLN A 1 95 ? 12.170 -1.212 -16.402 1.00 93.75 95 GLN A C 1
ATOM 775 O O . GLN A 1 95 ? 11.484 -1.540 -15.431 1.00 93.75 95 GLN A O 1
ATOM 780 N N . GLU A 1 96 ? 13.497 -1.192 -16.368 1.00 94.56 96 GLU A N 1
ATOM 781 C CA . GLU A 1 96 ? 14.294 -1.485 -15.182 1.00 94.56 96 GLU A CA 1
ATOM 782 C C . GLU A 1 96 ? 15.300 -0.363 -14.935 1.00 94.56 96 GLU A C 1
ATOM 784 O O . GLU A 1 96 ? 15.899 0.163 -15.869 1.00 94.56 96 GLU A O 1
ATOM 789 N N . GLU A 1 97 ? 15.445 0.023 -13.672 1.00 91.44 97 GLU A N 1
ATOM 790 C CA . GLU A 1 97 ? 16.322 1.102 -13.217 1.00 91.44 97 GLU A CA 1
ATOM 791 C C . GLU A 1 97 ? 16.963 0.724 -11.880 1.00 91.44 97 GLU A C 1
ATOM 793 O O . GLU A 1 97 ? 16.423 -0.091 -11.130 1.00 91.44 97 GLU A O 1
ATOM 798 N N . GLU A 1 98 ? 18.069 1.373 -11.528 1.00 89.06 98 GLU A N 1
ATOM 799 C CA . GLU A 1 98 ? 18.635 1.290 -10.180 1.00 89.06 98 GLU A CA 1
ATOM 800 C C . GLU A 1 98 ? 17.653 1.832 -9.122 1.00 89.06 98 GLU A C 1
ATOM 802 O O . GLU A 1 98 ? 17.074 2.918 -9.261 1.00 89.06 98 GLU A O 1
ATOM 807 N N . ASP A 1 99 ? 17.492 1.102 -8.018 1.00 84.50 99 ASP A N 1
ATOM 808 C CA . ASP A 1 99 ? 16.720 1.541 -6.860 1.00 84.50 99 ASP A CA 1
ATOM 809 C C . ASP A 1 99 ? 17.531 2.539 -6.028 1.00 84.50 99 ASP A C 1
ATOM 811 O O . ASP A 1 99 ? 18.247 2.195 -5.089 1.00 84.50 99 ASP A O 1
ATOM 815 N N . ARG A 1 100 ? 17.386 3.821 -6.363 1.00 79.25 100 ARG A N 1
ATOM 816 C CA . ARG A 1 100 ? 17.909 4.937 -5.555 1.00 79.25 100 ARG A CA 1
ATOM 817 C C . ARG A 1 100 ? 16.858 5.506 -4.595 1.00 79.25 100 ARG A C 1
ATOM 819 O O . ARG A 1 100 ? 17.032 6.599 -4.053 1.00 79.25 100 ARG A O 1
ATOM 826 N N . PHE A 1 101 ? 15.723 4.825 -4.422 1.00 76.62 101 PHE A N 1
ATOM 827 C CA . PHE A 1 101 ? 14.578 5.390 -3.722 1.00 76.62 101 PHE A CA 1
ATOM 828 C C . PHE A 1 101 ? 14.670 5.220 -2.204 1.00 76.62 101 PHE A C 1
ATOM 830 O O . PHE A 1 101 ? 14.545 4.126 -1.656 1.00 76.62 101 PHE A 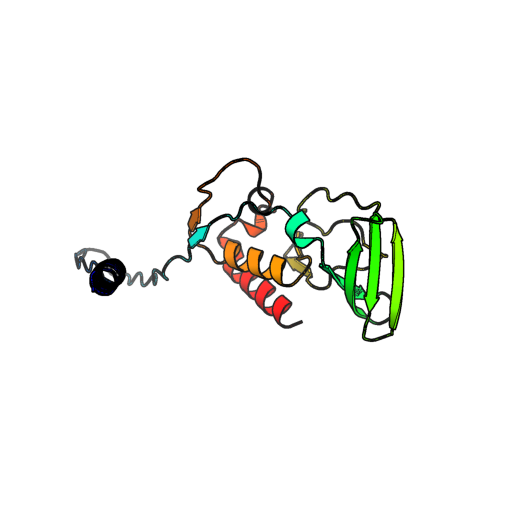O 1
ATOM 837 N N . LEU A 1 102 ? 14.808 6.344 -1.500 1.00 73.25 102 LEU A N 1
ATOM 838 C CA . LEU A 1 102 ? 14.833 6.372 -0.041 1.00 73.25 102 LEU A CA 1
ATOM 839 C C . LEU A 1 102 ? 13.417 6.508 0.530 1.00 73.25 102 LEU A C 1
ATOM 841 O O . LEU A 1 102 ? 12.801 7.577 0.487 1.00 73.25 102 LEU A O 1
ATOM 845 N N . TRP A 1 103 ? 12.916 5.428 1.127 1.00 73.44 103 TRP A N 1
ATOM 846 C CA . TRP A 1 103 ? 11.645 5.430 1.848 1.00 73.44 103 TRP A CA 1
ATOM 847 C C . TRP A 1 103 ? 11.757 6.227 3.150 1.00 73.44 103 TRP A C 1
ATOM 849 O O . TRP A 1 103 ? 12.267 5.740 4.155 1.00 73.44 103 TRP A O 1
ATOM 859 N N . LYS A 1 104 ? 11.212 7.448 3.163 1.00 69.69 104 LYS A N 1
ATOM 860 C CA . LYS A 1 104 ? 11.186 8.318 4.357 1.00 69.69 104 LYS A CA 1
ATOM 861 C C . LYS A 1 104 ? 10.058 7.992 5.354 1.00 69.69 104 LYS A C 1
ATOM 863 O O . LYS A 1 104 ? 9.868 8.718 6.325 1.00 69.69 104 LYS A O 1
ATOM 868 N N . GLY A 1 105 ? 9.324 6.897 5.146 1.00 71.69 105 GLY A N 1
ATOM 869 C CA . GLY A 1 105 ? 8.188 6.485 5.978 1.00 71.69 105 GLY A CA 1
ATOM 870 C C . GLY A 1 105 ? 6.827 6.837 5.374 1.00 71.69 105 GLY A C 1
ATOM 871 O O . GLY A 1 105 ? 6.716 7.107 4.180 1.00 71.69 105 GLY A O 1
ATOM 872 N N . TYR A 1 106 ? 5.780 6.787 6.202 1.00 76.88 106 TYR A N 1
ATOM 873 C CA . TYR A 1 106 ? 4.416 7.110 5.785 1.00 76.88 106 TYR A CA 1
ATOM 874 C C . TYR A 1 106 ? 4.179 8.625 5.865 1.00 76.88 106 TYR A C 1
ATOM 876 O O . TYR A 1 106 ? 4.413 9.247 6.898 1.00 76.88 106 TYR A O 1
ATOM 884 N N . SER A 1 107 ? 3.693 9.221 4.780 1.00 77.06 107 SER A N 1
ATOM 885 C CA . SER A 1 107 ? 3.418 10.656 4.656 1.00 77.06 107 SER A CA 1
ATOM 886 C C . SER A 1 107 ? 1.981 10.934 4.209 1.00 77.06 107 SER A C 1
ATOM 888 O O . SER A 1 107 ? 1.294 10.075 3.661 1.00 77.06 107 SER A O 1
ATOM 890 N N . LYS A 1 108 ? 1.519 12.173 4.423 1.00 77.12 108 LYS A N 1
ATOM 891 C CA . LYS A 1 108 ? 0.179 12.654 4.017 1.00 77.12 108 LYS A CA 1
ATOM 892 C C . LYS A 1 108 ? -0.090 12.549 2.512 1.00 77.12 108 LYS A C 1
ATOM 894 O O . LYS A 1 108 ? -1.234 12.416 2.088 1.00 77.12 108 LYS A O 1
ATOM 899 N N . LYS A 1 109 ? 0.979 12.626 1.720 1.00 73.75 109 LYS A N 1
ATOM 900 C CA . LYS A 1 109 ? 0.992 12.437 0.269 1.00 73.75 109 LYS A CA 1
ATOM 901 C C . LYS A 1 109 ? 1.931 11.280 -0.058 1.00 73.75 109 LYS A C 1
ATOM 903 O O . LYS A 1 109 ? 2.919 11.122 0.664 1.00 73.75 109 LYS A O 1
ATOM 908 N N . PRO A 1 110 ? 1.656 10.484 -1.099 1.00 73.44 110 PRO A N 1
ATOM 909 C CA . PRO A 1 110 ? 2.600 9.466 -1.531 1.00 73.44 110 PRO A CA 1
ATOM 910 C C . PRO A 1 110 ? 3.929 10.119 -1.936 1.00 73.44 110 PRO A C 1
ATOM 912 O O . PRO A 1 110 ? 3.948 11.233 -2.460 1.00 73.44 110 PRO A O 1
ATOM 915 N N . SER A 1 111 ? 5.033 9.440 -1.628 1.00 67.50 111 SER A N 1
ATOM 916 C CA . SER A 1 111 ? 6.396 9.877 -1.961 1.00 67.50 111 SER A CA 1
ATOM 917 C C . SER A 1 111 ? 6.566 10.068 -3.484 1.00 67.50 111 SER A C 1
ATOM 919 O O . SER A 1 111 ? 5.793 9.462 -4.235 1.00 67.50 111 SER A O 1
ATOM 921 N N . PRO A 1 112 ? 7.524 10.904 -3.952 1.00 58.44 112 PRO A N 1
ATOM 922 C CA . PRO A 1 112 ? 7.801 11.131 -5.370 1.00 58.44 112 PRO A CA 1
ATOM 923 C C . PRO A 1 112 ? 7.766 9.859 -6.221 1.00 58.44 112 PRO A C 1
ATOM 925 O O . PRO A 1 112 ? 8.154 8.770 -5.802 1.00 58.44 112 PRO A O 1
ATOM 928 N N . SER A 1 113 ? 7.238 10.035 -7.423 1.00 65.69 113 SER A N 1
ATOM 929 C CA . SER A 1 113 ? 6.731 9.002 -8.310 1.00 65.69 113 SER A CA 1
ATOM 930 C C . SER A 1 113 ? 7.811 8.022 -8.777 1.00 65.69 113 SER A C 1
ATOM 932 O O . SER A 1 113 ? 8.749 8.382 -9.486 1.00 65.69 113 SER A O 1
ATOM 934 N N . LEU A 1 114 ? 7.645 6.746 -8.422 1.00 77.25 114 LEU A N 1
ATOM 935 C CA . LEU A 1 114 ? 8.419 5.645 -8.995 1.00 77.25 114 LEU A CA 1
ATOM 936 C C . LEU A 1 114 ? 8.116 5.581 -10.503 1.00 77.25 114 LEU A C 1
ATOM 938 O O . LEU A 1 114 ? 6.959 5.387 -10.873 1.00 77.25 114 LEU A O 1
ATOM 942 N N . PHE A 1 115 ? 9.121 5.777 -11.364 1.00 82.25 115 PHE A N 1
ATOM 943 C CA . PHE A 1 115 ? 8.960 5.846 -12.829 1.00 82.25 115 PHE A CA 1
ATOM 944 C C . PHE A 1 115 ? 7.969 6.923 -13.312 1.00 82.25 115 PHE A C 1
ATOM 946 O O . PHE A 1 115 ? 7.241 6.717 -14.282 1.00 82.25 115 PHE A O 1
ATOM 953 N N . GLY A 1 116 ? 7.831 8.044 -12.590 1.00 83.62 116 GLY A N 1
ATOM 954 C CA . GLY A 1 116 ? 6.837 9.072 -12.937 1.00 83.62 116 GLY A CA 1
ATOM 955 C C . GLY A 1 116 ? 5.376 8.628 -12.742 1.00 83.62 116 GLY A C 1
ATOM 956 O O . GLY A 1 116 ? 4.455 9.393 -13.021 1.00 83.62 116 GLY A O 1
ATOM 957 N N . CYS A 1 117 ? 5.145 7.423 -12.211 1.00 87.88 117 CYS A N 1
ATOM 958 C CA . CYS A 1 117 ? 3.818 6.859 -12.014 1.00 87.88 117 CYS A CA 1
ATOM 959 C C . CYS A 1 117 ? 3.170 7.330 -10.702 1.00 87.88 117 CYS A C 1
ATOM 961 O O . CYS A 1 117 ? 3.836 7.641 -9.712 1.00 87.88 117 CYS A O 1
ATOM 963 N N . THR A 1 118 ? 1.838 7.302 -10.665 1.00 91.69 118 THR A N 1
ATOM 964 C CA . THR A 1 118 ? 1.053 7.509 -9.436 1.00 91.69 118 THR A CA 1
ATOM 965 C C . THR A 1 118 ? 0.610 6.170 -8.849 1.00 91.69 118 THR A C 1
ATOM 967 O O . THR A 1 118 ? 0.454 5.192 -9.578 1.00 91.69 118 THR A O 1
ATOM 970 N N . LEU A 1 119 ? 0.385 6.096 -7.534 1.00 92.69 119 LEU A N 1
ATOM 971 C CA . LEU A 1 119 ? -0.086 4.860 -6.896 1.00 92.69 119 LEU A CA 1
ATOM 972 C C . LEU A 1 119 ? -1.490 4.468 -7.380 1.00 92.69 119 LEU A C 1
ATOM 974 O O . LEU A 1 119 ? -2.401 5.303 -7.426 1.00 92.69 119 LEU A O 1
ATOM 978 N N . TRP A 1 120 ? -1.680 3.176 -7.661 1.00 94.81 120 TRP A N 1
ATOM 979 C CA . TRP A 1 120 ? -2.972 2.604 -8.057 1.00 94.81 120 TRP A CA 1
ATOM 980 C C . TRP A 1 120 ? -4.006 2.730 -6.928 1.00 94.81 120 TRP A C 1
ATOM 982 O O . TRP A 1 120 ? -5.130 3.212 -7.124 1.00 94.81 120 TRP A O 1
ATOM 992 N N . LEU A 1 121 ? -3.579 2.356 -5.718 1.00 94.38 121 LEU A N 1
ATOM 993 C CA . LEU A 1 121 ? -4.368 2.390 -4.492 1.00 94.38 121 LEU A CA 1
ATOM 994 C C . LEU A 1 121 ? -4.222 3.747 -3.800 1.00 94.38 121 LEU A C 1
ATOM 996 O O . LEU A 1 121 ? -3.575 3.868 -2.764 1.00 94.38 121 LEU A O 1
ATOM 1000 N N . SER A 1 122 ? -4.814 4.779 -4.395 1.00 93.81 122 SER A N 1
ATOM 1001 C CA . SER A 1 122 ? -4.863 6.129 -3.831 1.00 93.81 122 SER A CA 1
ATOM 1002 C C . SER A 1 122 ? -6.260 6.744 -3.949 1.00 93.81 122 SER A C 1
ATOM 1004 O O . SER A 1 122 ? -6.963 6.543 -4.947 1.00 93.81 122 SER A O 1
ATOM 1006 N N . ALA A 1 123 ? -6.670 7.474 -2.910 1.00 93.00 123 ALA A N 1
ATOM 1007 C CA . ALA A 1 123 ? -7.922 8.223 -2.844 1.00 93.00 123 ALA A CA 1
ATOM 1008 C C . ALA A 1 123 ? -7.728 9.538 -2.077 1.00 93.00 123 ALA A C 1
ATOM 1010 O O . ALA A 1 123 ? -7.061 9.573 -1.039 1.00 93.00 123 ALA A O 1
ATOM 1011 N N . SER A 1 124 ? -8.332 10.619 -2.568 1.00 91.75 124 SER A N 1
ATOM 1012 C CA . SER A 1 124 ? -8.341 11.902 -1.867 1.00 91.75 124 SER A CA 1
ATOM 1013 C C . SER A 1 124 ? -9.216 11.833 -0.612 1.00 91.75 124 SER A C 1
ATOM 1015 O O . SER A 1 124 ? -10.292 11.231 -0.602 1.00 91.75 124 SER A O 1
ATOM 1017 N N . PHE A 1 125 ? -8.747 12.460 0.464 1.00 91.44 125 PHE A N 1
ATOM 1018 C CA . PHE A 1 125 ? -9.480 12.605 1.714 1.00 91.44 125 PHE A CA 1
ATOM 1019 C C . PHE A 1 125 ? -9.255 14.014 2.270 1.00 91.44 125 PHE A C 1
ATOM 1021 O O . PHE A 1 125 ? -8.275 14.272 2.968 1.00 91.44 125 PHE A O 1
ATOM 1028 N N . LYS A 1 126 ? -10.186 14.930 1.975 1.00 88.06 126 LYS A N 1
ATOM 1029 C CA . LYS A 1 126 ? -10.043 16.364 2.279 1.00 88.06 126 LYS A CA 1
ATOM 1030 C C . LYS A 1 126 ? -8.753 16.912 1.643 1.00 88.06 126 LYS A C 1
ATOM 1032 O O . LYS A 1 126 ? -8.621 16.855 0.427 1.00 88.06 126 LYS A O 1
ATOM 1037 N N . GLU A 1 127 ? -7.817 17.398 2.453 1.00 86.81 127 GLU A N 1
ATOM 1038 C CA . GLU A 1 127 ? -6.512 17.928 2.031 1.00 86.81 127 GLU A CA 1
ATOM 1039 C C . GLU A 1 127 ? -5.407 16.856 1.986 1.00 86.81 127 GLU A C 1
ATOM 1041 O O . GLU A 1 127 ? -4.311 17.102 1.477 1.00 86.81 127 GLU A O 1
ATOM 1046 N N . ASP A 1 128 ? -5.689 15.662 2.512 1.00 89.38 128 ASP A N 1
ATOM 1047 C CA . ASP A 1 128 ? -4.754 14.546 2.597 1.00 89.38 128 ASP A CA 1
ATOM 1048 C C . ASP A 1 128 ? -5.099 13.452 1.567 1.00 89.38 128 ASP A C 1
ATOM 1050 O O . ASP A 1 128 ? -6.134 13.474 0.894 1.00 89.38 128 ASP A O 1
ATOM 1054 N N . THR A 1 129 ? -4.216 12.465 1.409 1.00 91.38 129 THR A N 1
ATOM 1055 C CA . THR A 1 129 ? -4.445 11.306 0.534 1.00 91.38 129 THR A CA 1
ATOM 1056 C C . THR A 1 129 ? -4.348 10.018 1.339 1.00 91.38 129 THR A C 1
ATOM 1058 O O . THR A 1 129 ? -3.353 9.770 2.018 1.00 91.38 129 THR A O 1
ATOM 1061 N N . LEU A 1 130 ? -5.371 9.171 1.239 1.00 93.12 130 LEU A N 1
ATOM 1062 C CA . LEU A 1 130 ? -5.289 7.780 1.669 1.00 93.12 130 LEU A CA 1
ATOM 1063 C C . LEU A 1 130 ? -4.599 6.990 0.559 1.00 93.12 130 LEU A C 1
ATOM 1065 O O . LEU A 1 130 ? -5.082 6.974 -0.574 1.00 93.12 130 LEU A O 1
ATOM 1069 N N . TRP A 1 131 ? -3.491 6.327 0.875 1.00 93.38 131 TRP A N 1
ATOM 1070 C CA . TRP A 1 131 ? -2.771 5.522 -0.103 1.00 93.38 131 TRP A CA 1
ATOM 1071 C C . TRP A 1 131 ? -2.221 4.227 0.495 1.00 93.38 131 TRP A C 1
ATOM 1073 O O . TRP A 1 131 ? -1.941 4.128 1.688 1.00 93.38 131 TRP A O 1
ATOM 1083 N N . ALA A 1 132 ? -2.065 3.222 -0.356 1.00 93.75 132 ALA A N 1
ATOM 1084 C CA . ALA A 1 132 ? -1.415 1.962 -0.032 1.00 93.75 132 ALA A CA 1
ATOM 1085 C C . ALA A 1 132 ? -0.480 1.562 -1.179 1.00 93.75 132 ALA A C 1
ATOM 1087 O O . ALA A 1 132 ? -0.619 2.039 -2.303 1.00 93.75 132 ALA A O 1
ATOM 1088 N N . LEU A 1 133 ? 0.487 0.695 -0.881 1.00 92.62 133 LEU A N 1
ATOM 1089 C CA . LEU A 1 133 ? 1.455 0.222 -1.875 1.00 92.62 133 LEU A CA 1
ATOM 1090 C C . LEU A 1 133 ? 0.888 -0.944 -2.679 1.00 92.62 133 LEU A C 1
ATOM 1092 O O . LEU A 1 133 ? 1.028 -0.985 -3.893 1.00 92.62 133 LEU A O 1
ATOM 1096 N N . ASN A 1 134 ? 0.203 -1.854 -1.998 1.00 94.25 134 ASN A N 1
ATOM 1097 C CA . ASN A 1 134 ? -0.382 -3.067 -2.549 1.00 94.25 134 ASN A CA 1
ATOM 1098 C C . ASN A 1 134 ? -1.603 -3.485 -1.713 1.00 94.25 134 ASN A C 1
ATOM 1100 O O . ASN A 1 134 ? -1.981 -2.807 -0.747 1.00 94.25 134 ASN A O 1
ATOM 1104 N N . GLY A 1 135 ? -2.221 -4.605 -2.093 1.00 94.25 135 GLY A N 1
ATOM 1105 C CA . GLY A 1 135 ? -3.370 -5.167 -1.385 1.00 94.25 135 GLY A CA 1
ATOM 1106 C C . GLY A 1 135 ? -3.079 -5.507 0.080 1.00 94.25 135 GLY A C 1
ATOM 1107 O O . GLY A 1 135 ? -3.910 -5.225 0.942 1.00 94.25 135 GLY A O 1
ATOM 1108 N N . ASP A 1 136 ? -1.893 -6.031 0.390 1.00 94.19 136 ASP A N 1
ATOM 1109 C CA . ASP A 1 136 ? -1.520 -6.410 1.760 1.00 94.19 136 ASP A CA 1
ATOM 1110 C C . ASP A 1 136 ? -1.425 -5.202 2.685 1.00 94.19 136 ASP A C 1
ATOM 1112 O O . ASP A 1 136 ? -1.954 -5.214 3.801 1.00 94.19 136 ASP A O 1
ATOM 1116 N N . HIS A 1 137 ? -0.820 -4.121 2.196 1.00 93.88 137 HIS A N 1
ATOM 1117 C CA . HIS A 1 137 ? -0.770 -2.855 2.909 1.00 93.88 137 HIS A CA 1
ATOM 1118 C C . HIS A 1 137 ? -2.182 -2.299 3.131 1.00 93.88 137 HIS A C 1
ATOM 1120 O O . HIS A 1 137 ? -2.522 -1.897 4.24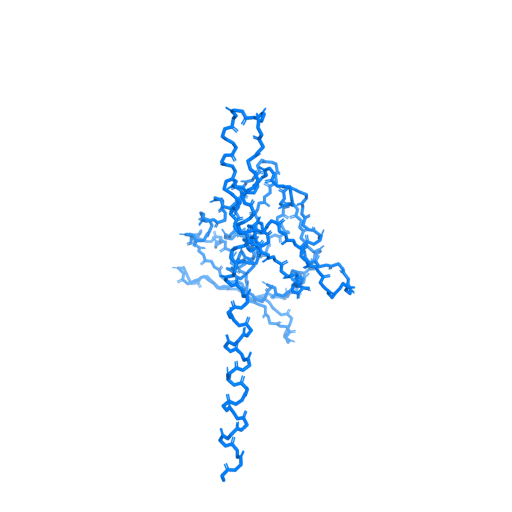5 1.00 93.88 137 HIS A O 1
ATOM 1126 N N . LEU A 1 138 ? -3.038 -2.326 2.104 1.00 95.19 138 LEU A N 1
ATOM 1127 C CA . LEU A 1 138 ? -4.416 -1.845 2.217 1.00 95.19 138 LEU A CA 1
ATOM 1128 C C . LEU A 1 138 ? -5.232 -2.669 3.228 1.00 95.19 138 LEU A C 1
ATOM 1130 O O . LEU A 1 138 ? -5.982 -2.103 4.023 1.00 95.19 138 LEU A O 1
ATOM 1134 N N . ASN A 1 139 ? -5.047 -3.991 3.244 1.00 94.31 139 ASN A N 1
ATOM 1135 C CA . ASN A 1 139 ? -5.660 -4.897 4.217 1.00 94.31 139 ASN A CA 1
ATOM 1136 C C . ASN A 1 139 ? -5.187 -4.608 5.646 1.00 94.31 139 ASN A C 1
ATOM 1138 O O . ASN A 1 139 ? -5.986 -4.638 6.584 1.00 94.31 139 ASN A O 1
ATOM 1142 N N . TYR A 1 140 ? -3.900 -4.313 5.826 1.00 93.62 140 TYR A N 1
ATOM 1143 C CA . TYR A 1 140 ? -3.353 -3.949 7.130 1.00 93.62 140 TYR A CA 1
ATOM 1144 C C . TYR A 1 140 ? -3.949 -2.629 7.643 1.00 93.62 140 TYR A C 1
ATOM 1146 O O . TYR A 1 140 ? -4.394 -2.556 8.791 1.00 93.62 140 TYR A O 1
ATOM 1154 N N . LEU A 1 141 ? -4.052 -1.617 6.772 1.00 93.25 141 LEU A N 1
ATOM 1155 C CA . LEU A 1 141 ? -4.706 -0.344 7.094 1.00 93.25 141 LEU A CA 1
ATOM 1156 C C . LEU A 1 141 ? -6.188 -0.528 7.434 1.00 93.25 141 LEU A C 1
ATOM 1158 O O . LEU A 1 141 ? -6.675 0.072 8.390 1.00 93.25 141 LEU A O 1
ATOM 1162 N N . GLU A 1 142 ? -6.906 -1.377 6.698 1.00 94.12 142 GLU A N 1
ATOM 1163 C CA . GLU A 1 142 ? -8.307 -1.685 6.990 1.00 94.12 142 GLU A CA 1
ATOM 1164 C C . GLU A 1 142 ? -8.474 -2.289 8.386 1.00 94.12 142 GLU A C 1
ATOM 1166 O O . GLU A 1 142 ? -9.298 -1.807 9.166 1.00 94.12 142 GLU A O 1
ATOM 1171 N N . LYS A 1 143 ? -7.667 -3.305 8.727 1.00 92.50 143 LYS A N 1
ATOM 1172 C CA . LYS A 1 143 ? -7.682 -3.941 10.054 1.00 92.50 143 LYS A CA 1
ATOM 1173 C C . LYS A 1 143 ? -7.413 -2.920 11.162 1.00 92.50 143 LYS A C 1
ATOM 1175 O O . LYS A 1 143 ? -8.103 -2.932 12.181 1.00 92.50 143 LYS A O 1
ATOM 1180 N N . TYR A 1 144 ? -6.455 -2.018 10.948 1.00 91.94 144 TYR A N 1
ATOM 1181 C CA . TYR A 1 144 ? -6.117 -0.964 11.903 1.00 91.94 144 TYR A CA 1
ATOM 1182 C C . TYR A 1 144 ? -7.222 0.096 12.069 1.00 91.94 144 TYR A C 1
ATOM 1184 O O . TYR A 1 144 ? -7.522 0.542 13.181 1.00 91.94 144 TYR A O 1
ATOM 1192 N N . ILE A 1 145 ? -7.838 0.533 10.970 1.00 91.88 145 ILE A N 1
ATOM 1193 C CA . ILE A 1 145 ? -8.871 1.576 11.001 1.00 91.88 145 ILE A CA 1
ATOM 1194 C C . ILE A 1 145 ? -10.180 1.012 11.561 1.00 91.88 145 ILE A C 1
ATOM 1196 O O . ILE A 1 145 ? -10.833 1.678 12.368 1.00 91.88 145 ILE A O 1
ATOM 1200 N N . ALA A 1 146 ? -10.537 -0.221 11.192 1.00 89.75 146 ALA A N 1
ATOM 1201 C CA . ALA A 1 146 ? -11.737 -0.904 11.668 1.00 89.75 146 ALA A CA 1
ATOM 1202 C C . ALA A 1 146 ? -11.686 -1.264 13.159 1.00 89.75 146 ALA A C 1
ATOM 1204 O O . ALA A 1 146 ? -12.735 -1.529 13.753 1.00 89.75 146 ALA A O 1
ATOM 1205 N N . SER A 1 147 ? -10.500 -1.293 13.773 1.00 86.88 147 SER A N 1
ATOM 1206 C CA . SER A 1 147 ? -10.364 -1.667 15.174 1.00 86.88 147 SER A CA 1
ATOM 1207 C C . SER A 1 147 ? -10.777 -0.544 16.119 1.00 86.88 147 SER A C 1
ATOM 1209 O O . SER A 1 147 ? -10.455 0.637 15.940 1.00 86.88 147 SER A O 1
ATOM 1211 N N . GLY A 1 148 ? -11.532 -0.931 17.145 1.00 80.75 148 GLY A N 1
ATOM 1212 C CA . GLY A 1 148 ? -11.886 -0.058 18.262 1.00 80.75 148 GLY A CA 1
ATOM 1213 C C . GLY A 1 148 ? -10.828 -0.063 19.363 1.00 80.75 148 GLY A C 1
ATOM 1214 O O . GLY A 1 148 ? -10.691 0.925 20.075 1.00 80.75 148 GLY A O 1
ATOM 1215 N N . ILE A 1 149 ? -10.075 -1.161 19.461 1.00 82.94 149 ILE A N 1
ATOM 1216 C CA . ILE A 1 149 ? -9.015 -1.392 20.443 1.00 82.94 149 ILE A CA 1
ATOM 1217 C C . ILE A 1 149 ? -7.740 -1.738 19.674 1.00 82.94 149 ILE A C 1
ATOM 1219 O O . ILE A 1 149 ? -7.762 -2.597 18.788 1.00 82.94 149 ILE A O 1
ATOM 1223 N N . ARG A 1 150 ? -6.646 -1.047 20.000 1.00 85.88 150 ARG A N 1
ATOM 1224 C CA . ARG A 1 150 ? -5.338 -1.166 19.349 1.00 85.88 150 ARG A CA 1
ATOM 1225 C C . ARG A 1 150 ? -4.310 -1.496 20.420 1.00 85.88 150 ARG A C 1
ATOM 1227 O O . ARG A 1 150 ? -4.097 -0.690 21.3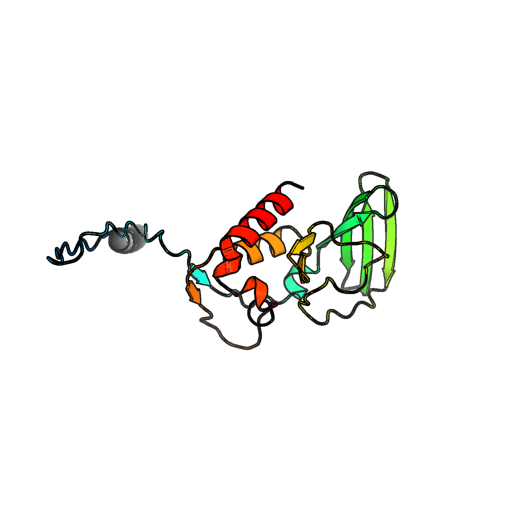22 1.00 85.88 150 ARG A O 1
ATOM 1234 N N . GLU A 1 151 ? -3.715 -2.672 20.326 1.00 85.88 151 GLU A N 1
ATOM 1235 C CA . GLU A 1 151 ? -2.748 -3.187 21.290 1.00 85.88 151 GLU A CA 1
ATOM 1236 C C . GLU A 1 151 ? -1.378 -3.293 20.622 1.00 85.88 151 GLU A C 1
ATOM 1238 O O . GLU A 1 151 ? -1.267 -3.744 19.483 1.00 85.88 151 GLU A O 1
ATOM 1243 N N . ASN A 1 152 ? -0.332 -2.889 21.338 1.00 82.94 152 ASN A N 1
ATOM 1244 C CA . ASN A 1 152 ? 1.055 -3.096 20.932 1.00 82.94 152 ASN A CA 1
ATOM 1245 C C . ASN A 1 152 ? 1.776 -3.824 22.080 1.00 82.94 152 ASN A C 1
ATOM 1247 O O . ASN A 1 152 ? 2.354 -3.166 22.948 1.00 82.94 152 ASN A O 1
ATOM 1251 N N . PRO A 1 153 ? 1.670 -5.166 22.156 1.00 76.69 153 PRO A N 1
ATOM 1252 C CA . PRO A 1 153 ? 2.208 -5.934 23.280 1.00 76.69 153 PRO A CA 1
ATOM 1253 C C . PRO A 1 153 ? 3.742 -5.940 23.310 1.00 76.69 153 PRO A C 1
ATOM 1255 O O . PRO A 1 153 ? 4.335 -6.051 24.376 1.00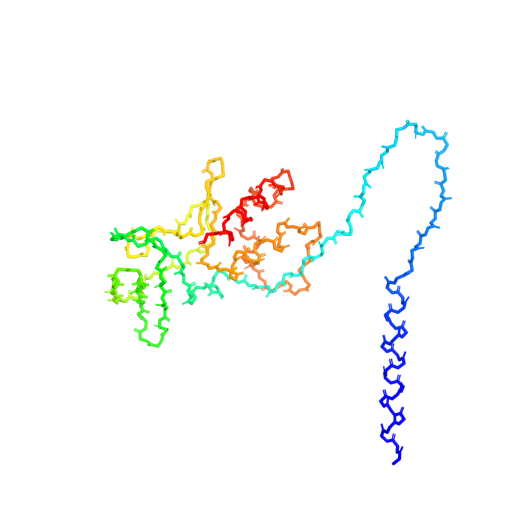 76.69 153 PRO A O 1
ATOM 1258 N N . ASN A 1 154 ? 4.383 -5.778 22.152 1.00 74.75 154 ASN A N 1
ATOM 1259 C CA . ASN A 1 154 ? 5.827 -5.890 21.978 1.00 74.75 154 ASN A CA 1
ATOM 1260 C C . ASN A 1 154 ? 6.399 -4.550 21.505 1.00 74.75 154 ASN A C 1
ATOM 1262 O O . ASN A 1 154 ? 6.884 -4.430 20.387 1.00 74.75 154 ASN A O 1
ATOM 1266 N N . ARG A 1 155 ? 6.305 -3.508 22.333 1.00 74.38 155 ARG A N 1
ATOM 1267 C CA . ARG A 1 155 ? 6.744 -2.159 21.952 1.00 74.38 155 ARG A CA 1
ATOM 1268 C C . ARG A 1 155 ? 8.274 -2.059 21.915 1.00 74.38 155 ARG A C 1
ATOM 1270 O O . ARG A 1 155 ? 8.886 -1.696 22.916 1.00 74.38 155 ARG A O 1
ATOM 1277 N N . THR A 1 156 ? 8.890 -2.326 20.764 1.00 69.44 156 THR A N 1
ATOM 1278 C CA . THR A 1 156 ? 10.354 -2.205 20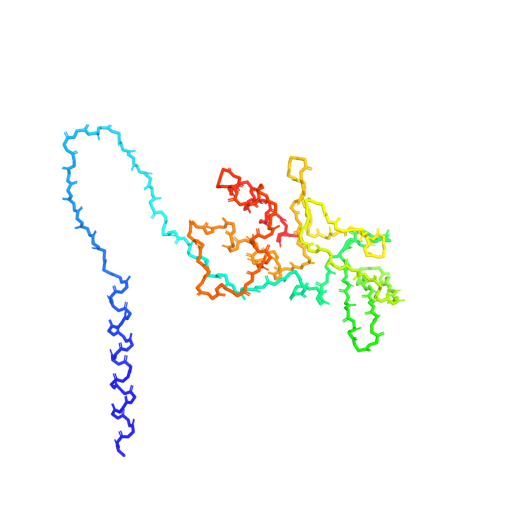.594 1.00 69.44 156 THR A CA 1
ATOM 1279 C C . THR A 1 156 ? 10.782 -1.054 19.675 1.00 69.44 156 THR A C 1
ATOM 1281 O O . THR A 1 156 ? 11.966 -0.906 19.389 1.00 69.44 156 THR A O 1
ATOM 1284 N N . GLY A 1 157 ? 9.852 -0.204 19.222 1.00 71.25 157 GLY A N 1
ATOM 1285 C CA . GLY A 1 157 ? 10.157 0.966 18.393 1.00 71.25 157 GLY A CA 1
ATOM 1286 C C . GLY A 1 157 ? 8.919 1.618 17.778 1.00 71.25 157 GLY A C 1
ATOM 1287 O O . GLY A 1 157 ? 7.794 1.270 18.125 1.00 71.25 157 GLY A O 1
ATOM 1288 N N . PHE A 1 158 ? 9.142 2.558 16.852 1.00 74.75 158 PHE A N 1
ATOM 1289 C CA . PHE A 1 158 ? 8.062 3.207 16.105 1.00 74.75 158 PHE A CA 1
ATOM 1290 C C . PHE A 1 158 ? 7.604 2.339 14.933 1.00 74.75 158 PHE A C 1
ATOM 1292 O O . PHE A 1 158 ? 8.338 2.170 13.955 1.00 74.75 158 PHE A O 1
ATOM 1299 N N . THR A 1 159 ? 6.374 1.839 15.004 1.00 83.94 159 THR A N 1
ATOM 1300 C CA . THR A 1 159 ? 5.758 1.046 13.930 1.00 83.94 159 THR A CA 1
ATOM 1301 C C . THR A 1 159 ? 5.172 1.954 12.842 1.00 83.94 159 THR A C 1
ATOM 1303 O O . THR A 1 159 ? 5.071 3.177 13.004 1.00 83.94 159 THR A O 1
ATOM 1306 N N . MET A 1 160 ? 4.781 1.386 11.693 1.00 85.06 160 MET A N 1
ATOM 1307 C CA . MET A 1 160 ? 4.125 2.167 10.631 1.00 85.06 160 MET A CA 1
ATOM 1308 C C . MET A 1 160 ? 2.856 2.855 11.141 1.00 85.06 160 MET A C 1
ATOM 1310 O O . MET A 1 160 ? 2.605 4.014 10.815 1.00 85.06 160 MET A O 1
ATOM 1314 N N . VAL A 1 161 ? 2.106 2.151 11.986 1.00 85.75 161 VAL A N 1
ATOM 1315 C CA . VAL A 1 161 ? 0.817 2.569 12.529 1.00 85.75 161 VAL A CA 1
ATOM 1316 C C . VAL A 1 161 ? 0.942 3.801 13.426 1.00 85.75 161 VAL A C 1
ATOM 1318 O O . VAL A 1 161 ? 0.134 4.731 13.329 1.00 85.75 161 VAL A O 1
ATOM 1321 N N . GLU A 1 162 ? 1.982 3.840 14.258 1.00 84.75 162 GLU A N 1
ATOM 1322 C CA . GLU A 1 162 ? 2.278 4.974 15.138 1.00 84.75 162 GLU A CA 1
ATOM 1323 C C . GLU A 1 162 ? 2.646 6.237 14.347 1.00 84.75 162 GLU A C 1
ATOM 1325 O O . GLU A 1 162 ? 2.292 7.347 14.746 1.00 84.75 162 GLU A O 1
ATOM 1330 N N . ARG A 1 163 ? 3.296 6.072 13.187 1.00 85.19 163 ARG A N 1
ATOM 1331 C CA . ARG A 1 163 ? 3.689 7.170 12.285 1.00 85.19 163 ARG A CA 1
ATOM 1332 C C . ARG A 1 163 ? 2.603 7.576 11.285 1.00 85.19 163 ARG A C 1
ATOM 1334 O O . ARG A 1 163 ? 2.845 8.461 10.463 1.00 85.19 163 ARG A O 1
ATOM 1341 N N . LEU A 1 164 ? 1.422 6.955 11.324 1.00 87.81 164 LEU A N 1
ATOM 1342 C CA . LEU A 1 164 ? 0.340 7.314 10.412 1.00 87.81 164 LEU A CA 1
ATOM 1343 C C . LEU A 1 164 ? -0.120 8.766 10.624 1.00 87.81 164 LEU A C 1
ATOM 1345 O O . LEU A 1 164 ? -0.179 9.252 11.757 1.00 87.81 164 LEU A O 1
ATOM 1349 N N . PRO A 1 165 ? -0.528 9.462 9.550 1.00 88.62 165 PRO A N 1
ATOM 1350 C CA . PRO A 1 165 ? -1.157 10.765 9.663 1.00 88.62 165 PRO A CA 1
ATOM 1351 C C . PRO A 1 165 ? -2.355 10.737 10.618 1.00 88.62 165 PRO A C 1
ATOM 1353 O O . PRO A 1 165 ? -3.186 9.824 10.575 1.00 88.62 165 PRO A O 1
ATOM 1356 N N . LYS A 1 166 ? -2.494 11.793 11.431 1.00 89.25 166 LYS A N 1
ATOM 1357 C CA . LYS A 1 166 ? -3.550 11.901 12.454 1.00 89.25 166 LYS A CA 1
ATOM 1358 C C . LYS A 1 166 ? -4.949 11.609 11.902 1.00 89.25 166 LYS A C 1
ATOM 1360 O O . LYS A 1 166 ? -5.749 10.980 12.589 1.00 89.25 166 LYS A O 1
ATOM 1365 N N . PHE A 1 167 ? -5.245 12.004 10.660 1.00 89.56 167 PHE A N 1
ATOM 1366 C CA . PHE A 1 167 ? -6.568 11.802 10.065 1.00 89.56 167 PHE A CA 1
ATOM 1367 C C . PHE A 1 167 ? -6.976 10.324 9.956 1.00 89.56 167 PHE A C 1
ATOM 1369 O O . PHE A 1 167 ? -8.172 10.047 10.032 1.00 89.56 167 PHE A O 1
ATOM 1376 N N . MET A 1 168 ? -6.020 9.394 9.834 1.00 89.06 168 MET A N 1
ATOM 1377 C CA . MET A 1 168 ? -6.280 7.946 9.811 1.00 89.06 168 MET A CA 1
ATOM 1378 C C . MET A 1 168 ? -6.478 7.355 11.208 1.00 89.06 168 MET A C 1
ATOM 1380 O O . MET A 1 168 ? -7.067 6.288 11.365 1.00 89.06 168 MET A O 1
ATOM 1384 N N . GLN A 1 169 ? -5.986 8.043 12.238 1.00 87.88 169 GLN A N 1
ATOM 1385 C CA . GLN A 1 169 ? -6.055 7.583 13.621 1.00 87.88 169 GLN A CA 1
ATOM 1386 C C . GLN A 1 169 ? -7.334 8.061 14.328 1.00 87.88 169 GLN A C 1
ATOM 1388 O O . GLN A 1 169 ? -7.799 7.386 15.250 1.00 87.88 169 GLN A O 1
ATOM 1393 N N . VAL A 1 170 ? -7.921 9.183 13.882 1.00 88.19 170 VAL A N 1
ATOM 1394 C CA . VAL A 1 170 ? -9.126 9.798 14.466 1.00 88.19 170 VAL A CA 1
ATOM 1395 C C . VAL A 1 170 ? -10.380 8.952 14.214 1.00 88.19 170 VAL A C 1
ATOM 1397 O O . VAL A 1 170 ? -10.782 8.735 13.072 1.00 88.19 170 VAL A O 1
ATOM 1400 N N . ALA A 1 171 ? -11.078 8.577 15.292 1.00 86.75 171 ALA A N 1
ATOM 1401 C CA . ALA A 1 171 ? -12.292 7.756 15.236 1.00 86.75 171 ALA A CA 1
ATOM 1402 C C . ALA A 1 171 ? -13.420 8.363 14.379 1.00 86.75 171 ALA A C 1
ATOM 1404 O O . ALA A 1 171 ? -14.107 7.631 13.677 1.00 86.75 171 ALA A O 1
ATOM 1405 N N . LYS A 1 172 ? -13.567 9.698 14.365 1.00 89.12 172 LYS A N 1
ATOM 1406 C CA . LYS A 1 172 ? -14.577 10.407 13.552 1.00 89.12 172 LYS A CA 1
ATOM 1407 C C . LYS A 1 172 ? -14.451 10.139 12.047 1.00 89.12 172 LYS A C 1
ATOM 1409 O O . LYS A 1 172 ? -15.438 10.232 11.331 1.00 89.12 172 LYS A O 1
ATOM 1414 N N . ASN A 1 173 ? -13.249 9.818 11.562 1.00 91.25 173 ASN A N 1
ATOM 1415 C CA . ASN A 1 173 ? -13.004 9.567 10.141 1.00 91.25 173 ASN A CA 1
ATOM 1416 C C . ASN A 1 173 ? -13.153 8.083 9.762 1.00 91.25 173 ASN A C 1
ATOM 1418 O O . ASN A 1 173 ? -13.083 7.763 8.577 1.00 9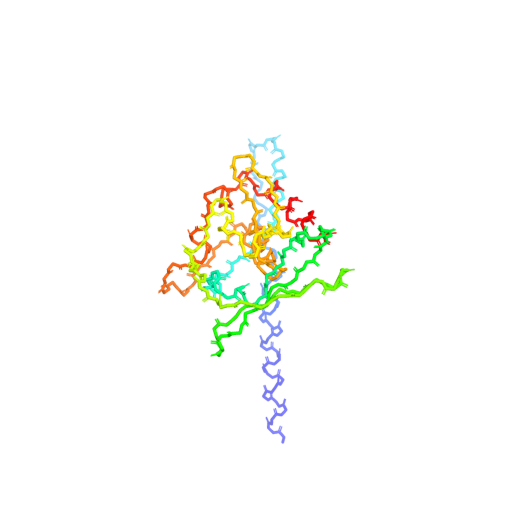1.25 173 ASN A O 1
ATOM 1422 N N . ARG A 1 174 ? -13.346 7.181 10.738 1.00 90.75 174 ARG A N 1
ATOM 1423 C CA . ARG A 1 174 ? -13.294 5.723 10.547 1.00 90.75 174 ARG A CA 1
ATOM 1424 C C . ARG A 1 174 ? -14.236 5.248 9.444 1.00 90.75 174 ARG A C 1
ATOM 1426 O O . ARG A 1 174 ? -13.777 4.618 8.497 1.00 90.75 174 ARG A O 1
ATOM 1433 N N . ASP A 1 175 ? -15.519 5.580 9.533 1.00 91.44 175 ASP A N 1
ATOM 1434 C CA . ASP A 1 175 ? -16.526 5.061 8.598 1.00 91.44 175 ASP A CA 1
ATOM 1435 C C . ASP A 1 175 ? -16.282 5.550 7.168 1.00 91.44 175 ASP A C 1
ATOM 1437 O O . ASP A 1 175 ? -16.399 4.791 6.205 1.00 91.44 175 ASP A O 1
ATOM 1441 N N . THR A 1 176 ? -15.880 6.813 7.019 1.00 93.75 176 THR A N 1
ATOM 1442 C CA . THR A 1 176 ? -15.545 7.399 5.718 1.00 93.75 176 THR A CA 1
ATOM 1443 C C . THR A 1 176 ? -14.300 6.747 5.120 1.00 93.75 176 THR A C 1
ATOM 1445 O O . THR A 1 176 ? -14.292 6.417 3.934 1.00 93.75 176 THR A O 1
ATOM 1448 N N . LEU A 1 177 ? -13.265 6.507 5.931 1.00 94.50 177 LEU A N 1
ATOM 1449 C CA . LEU A 1 177 ? -12.042 5.835 5.487 1.00 94.50 177 LEU A CA 1
ATOM 1450 C C . LEU A 1 177 ? -12.301 4.377 5.102 1.00 94.50 177 LEU A C 1
ATOM 1452 O O . LEU A 1 177 ? -11.813 3.941 4.065 1.00 94.50 177 LEU A O 1
ATOM 1456 N N . LEU A 1 178 ? -13.113 3.637 5.862 1.00 94.62 178 LEU A N 1
ATOM 1457 C CA . LEU A 1 178 ? -13.478 2.258 5.517 1.00 94.62 178 LEU A CA 1
ATOM 1458 C C . LEU A 1 178 ? -14.258 2.184 4.198 1.00 94.62 178 LEU A C 1
ATOM 1460 O O . LEU A 1 178 ? -13.987 1.310 3.376 1.00 94.62 178 LEU A O 1
ATOM 1464 N N . LYS A 1 179 ? -15.168 3.134 3.942 1.00 95.06 179 LYS A N 1
ATOM 1465 C CA . LYS A 1 179 ? -15.849 3.245 2.639 1.00 95.06 179 LYS A CA 1
ATOM 1466 C C . LYS A 1 179 ? -14.860 3.500 1.497 1.00 95.06 179 LYS A C 1
ATOM 1468 O O . LYS A 1 179 ? -15.008 2.908 0.431 1.00 95.06 179 LYS A O 1
ATOM 1473 N N . LEU A 1 180 ? -13.854 4.354 1.706 1.00 95.12 180 LEU A N 1
ATOM 1474 C CA . LEU A 1 180 ? -12.803 4.597 0.710 1.00 95.12 180 LEU A CA 1
ATOM 1475 C C . LEU A 1 180 ? -11.936 3.359 0.474 1.00 95.12 180 LEU A C 1
ATOM 1477 O O . LEU A 1 180 ? -11.680 3.016 -0.676 1.00 95.12 180 LEU A O 1
ATOM 1481 N N . ILE A 1 181 ? -11.532 2.660 1.536 1.00 95.88 181 ILE A N 1
ATOM 1482 C CA . ILE A 1 181 ? -10.756 1.418 1.436 1.00 95.88 181 ILE A CA 1
ATOM 1483 C C . ILE A 1 181 ? -11.528 0.364 0.647 1.00 95.88 181 ILE A C 1
ATOM 1485 O O . ILE A 1 181 ? -10.954 -0.253 -0.247 1.00 95.88 181 ILE A O 1
ATOM 1489 N N . LYS A 1 182 ? -12.829 0.201 0.914 1.00 95.75 182 LYS A N 1
ATOM 1490 C CA . LYS A 1 182 ? -13.677 -0.727 0.158 1.00 95.75 182 LYS A CA 1
ATOM 1491 C C . LYS A 1 182 ? -13.664 -0.405 -1.341 1.00 95.75 182 LYS A C 1
ATOM 1493 O O . LYS A 1 182 ? -13.380 -1.288 -2.140 1.00 95.75 182 LYS A O 1
ATOM 1498 N N . LYS A 1 183 ? -13.848 0.868 -1.711 1.00 95.31 183 LYS A N 1
ATOM 1499 C CA . LYS A 1 183 ? -13.750 1.312 -3.115 1.00 95.31 183 LYS A CA 1
ATOM 1500 C C . LYS A 1 183 ? -12.372 1.048 -3.728 1.00 95.31 183 LYS A C 1
ATOM 1502 O O . LYS A 1 183 ? -12.277 0.753 -4.911 1.00 95.31 183 LYS A O 1
ATOM 1507 N N . LEU A 1 184 ? -11.295 1.183 -2.950 1.00 95.25 184 LEU A N 1
ATOM 1508 C CA . LEU A 1 184 ? -9.937 0.900 -3.425 1.00 95.25 184 LEU A CA 1
ATOM 1509 C C . LEU A 1 184 ? -9.684 -0.595 -3.642 1.00 95.25 184 LEU A C 1
ATOM 1511 O O . LEU A 1 184 ? -8.899 -0.933 -4.520 1.00 95.25 184 LEU A O 1
ATOM 1515 N N . LYS A 1 185 ? -10.339 -1.473 -2.876 1.00 94.44 185 LYS A N 1
ATOM 1516 C CA . LYS A 1 185 ? -10.252 -2.931 -3.048 1.00 94.44 185 LYS A CA 1
ATOM 1517 C C . LYS A 1 185 ? -10.982 -3.448 -4.283 1.00 94.44 185 LYS A C 1
ATOM 1519 O O . LYS A 1 185 ? -10.629 -4.505 -4.783 1.00 94.44 185 LYS A O 1
ATOM 1524 N N . GLU A 1 186 ? -11.991 -2.718 -4.744 1.00 93.44 186 GLU A N 1
ATOM 1525 C CA . GLU A 1 186 ? -12.791 -3.059 -5.925 1.00 93.44 186 GLU A CA 1
ATOM 1526 C C . GLU A 1 186 ? -12.115 -2.639 -7.252 1.00 93.44 186 GLU A C 1
ATOM 1528 O O . GLU A 1 186 ? -12.684 -2.872 -8.314 1.00 93.44 186 GLU A O 1
ATOM 1533 N N . LYS A 1 187 ? -10.917 -2.029 -7.208 1.00 87.44 187 LYS A N 1
ATOM 1534 C CA . LYS A 1 187 ? -10.122 -1.631 -8.387 1.00 87.44 187 LYS A CA 1
ATOM 1535 C C . LYS A 1 187 ? -9.163 -2.715 -8.877 1.00 87.44 187 LYS A C 1
ATOM 1537 O O . LYS A 1 187 ? -9.032 -2.857 -10.109 1.00 87.44 187 LYS A O 1
#

pLDDT: mean 78.57, std 18.82, range [33.62, 96.75]

Radius of gyration: 23.15 Å; chains: 1; bounding box: 57×65×60 Å

Sequence (187 aa):
MKEKASNQAQKQRLEAAFKVLDNPIFSTKACSYCRLFCFTTMSRLKRFIDEQKTISHFRNEIWVKCIHCGNKAIIRFNDDNKTRRITCTSCGFNQEEEDRFLWKGYSKKPSPSLFGCTLWLSASFKEDTLWALNGDHLNYLEKYIASGIRENPNRTGFTMVERLPKFMQVAKNRDTLLKLIKKLKEK